Protein AF-A0A5K4ELT2-F1 (afdb_monomer_lite)

InterPro domains:
  IPR001356 Homeodomain [PF00046] (127-176)
  IPR001356 Homeodomain [PS50071] (127-178)
  IPR001356 Homeodomain [SM00389] (121-182)
  IPR001356 Homeodomain [cd00086] (127-176)
  IPR009057 Homedomain-like superfamily [SSF46689] (124-178)
  IPR017970 Homeobox, conserved site [PS00027] (153-176)
  IPR031701 Homeobox protein SIX1, N-terminal SD domain [PF16878] (5-115)

Secondary structure (DSSP, 8-state):
------HHHHHHHHHHHHHTT-HHHHHHHHHHHTT-GGGGG-HHHHHHHHHHHHHTT-HHHHHHHHHHS---HHHHHHHHHHHHHHHHHHHHHHHTSPPPHHHHHHHHHHSPPPTTT----HHHHHHHHHHHHHHHHHHHH-SS--HHHHHHHHHHHT--HHHHHHHHHHHHHHHHHHHHHHHHS--

Sequence (187 aa):
MSMDFSLNQIECICQVLYNDQEIDRLKTFLSKISTTTMYHNNEVIVKCRALVLFVNKEFTELFKILNNFPFSVYNHNEMQNLWYQAKYAQIEISRGHQLNAVAKYRVRKKFPPPKTIWDGDQVTYYFKDKSRNYLAEQFVHNSYPSIVEKKFMAKKSGLTITQVSNWFKNRRQRDKTLSNFKTRGCH

Structure (mmCIF, N/CA/C/O backbone):
data_AF-A0A5K4ELT2-F1
#
_entry.id   AF-A0A5K4ELT2-F1
#
loop_
_atom_site.group_PDB
_atom_site.id
_atom_site.type_symbol
_atom_site.label_atom_id
_atom_site.label_alt_id
_atom_site.label_comp_id
_atom_site.label_asym_id
_atom_site.label_entity_id
_atom_site.label_seq_id
_atom_site.pdbx_PDB_ins_code
_atom_site.Cartn_x
_a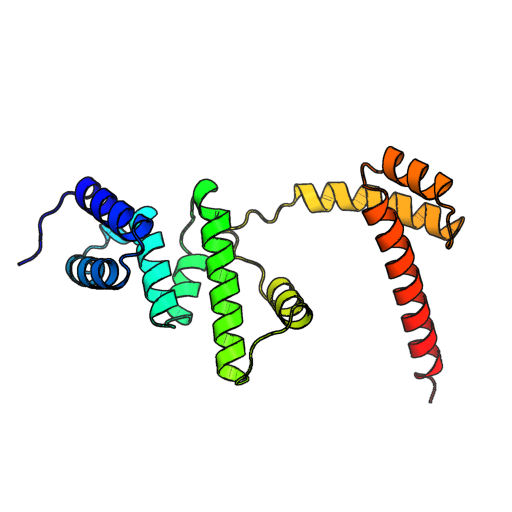tom_site.Cartn_y
_atom_site.Cartn_z
_atom_site.occupancy
_atom_site.B_iso_or_equiv
_atom_site.auth_seq_id
_atom_site.auth_comp_id
_atom_site.auth_asym_id
_atom_site.auth_atom_id
_atom_site.pdbx_PDB_model_num
ATOM 1 N N . MET A 1 1 ? -25.031 -4.864 30.350 1.00 40.00 1 MET A N 1
ATOM 2 C CA . MET A 1 1 ? -24.399 -3.788 31.137 1.00 40.00 1 MET A CA 1
ATOM 3 C C . MET A 1 1 ? -23.489 -3.028 30.183 1.00 40.00 1 MET A C 1
ATOM 5 O O . MET A 1 1 ? -22.404 -3.514 29.885 1.00 40.00 1 MET A O 1
ATOM 9 N N . SER A 1 2 ? -23.989 -1.953 29.566 1.00 53.38 2 SER A N 1
ATOM 10 C CA . SER A 1 2 ? -23.151 -1.041 28.780 1.00 53.38 2 SER A CA 1
ATOM 11 C C . SER A 1 2 ? -22.114 -0.461 29.733 1.00 53.38 2 SER A C 1
ATOM 13 O O . SER A 1 2 ? -22.469 0.014 30.807 1.00 53.38 2 SER A O 1
ATOM 15 N N . MET A 1 3 ? -20.830 -0.604 29.418 1.00 59.34 3 MET A N 1
ATOM 16 C CA . MET A 1 3 ? -19.809 0.065 30.212 1.00 59.34 3 MET A CA 1
ATOM 17 C C . MET A 1 3 ? -19.840 1.545 29.834 1.00 59.34 3 MET A C 1
ATOM 19 O O . MET A 1 3 ? -19.479 1.885 28.709 1.00 59.34 3 MET A O 1
ATOM 23 N N . ASP A 1 4 ? -20.287 2.401 30.751 1.00 68.94 4 ASP A N 1
ATOM 24 C CA . ASP A 1 4 ? -20.255 3.858 30.590 1.00 68.94 4 ASP A CA 1
ATOM 25 C C . ASP A 1 4 ? -18.820 4.364 30.796 1.00 68.94 4 ASP A C 1
ATOM 27 O O . ASP A 1 4 ? -18.485 4.999 31.794 1.00 68.94 4 ASP A O 1
ATOM 31 N N . PHE A 1 5 ? -17.928 4.028 29.865 1.00 72.25 5 PHE A N 1
ATOM 32 C CA . PHE A 1 5 ? -16.616 4.659 29.787 1.00 72.25 5 PHE A CA 1
ATOM 33 C C . PHE A 1 5 ? -16.723 5.984 29.036 1.00 72.25 5 PHE A C 1
ATOM 35 O O . PHE A 1 5 ? -17.432 6.093 28.031 1.00 72.25 5 PHE A O 1
ATOM 42 N N . SER A 1 6 ? -15.957 6.983 29.472 1.00 83.50 6 SER A N 1
ATOM 43 C CA . SER A 1 6 ? -15.769 8.193 28.673 1.00 83.50 6 SER A CA 1
ATOM 44 C C . SER A 1 6 ? -15.030 7.865 27.371 1.00 83.50 6 SER A C 1
ATOM 46 O O . SER A 1 6 ? -14.269 6.897 27.300 1.00 83.50 6 SER A O 1
ATOM 48 N N . LEU A 1 7 ? -15.212 8.687 26.332 1.00 84.19 7 LEU A N 1
ATOM 49 C CA . LEU A 1 7 ? -14.505 8.506 25.057 1.00 84.19 7 LEU A CA 1
ATOM 50 C C . LEU A 1 7 ? -12.981 8.417 25.261 1.00 84.19 7 LEU A C 1
ATOM 52 O O . LEU A 1 7 ? -12.348 7.513 24.725 1.00 84.19 7 LEU A O 1
ATOM 56 N N . ASN A 1 8 ? -12.424 9.267 26.127 1.00 86.75 8 ASN A N 1
ATOM 57 C CA . ASN A 1 8 ? -10.995 9.277 26.451 1.00 86.75 8 ASN A CA 1
ATOM 58 C C . ASN A 1 8 ? -10.530 7.970 27.120 1.00 86.75 8 ASN A C 1
ATOM 60 O O . ASN A 1 8 ? -9.432 7.489 26.848 1.00 86.75 8 ASN A O 1
ATOM 64 N N . GLN A 1 9 ? -11.352 7.376 27.994 1.00 88.69 9 GLN A N 1
ATOM 65 C CA . GLN A 1 9 ? -11.041 6.080 28.606 1.00 88.69 9 GLN A CA 1
ATOM 66 C C . GLN A 1 9 ? -11.051 4.965 27.559 1.00 88.69 9 GLN A C 1
ATOM 68 O O . GLN A 1 9 ? -10.150 4.130 27.548 1.00 88.69 9 GLN A O 1
ATOM 73 N N . ILE A 1 10 ? -12.033 4.973 26.655 1.00 88.31 10 ILE A N 1
ATOM 74 C CA . ILE A 1 10 ? -12.139 3.996 25.564 1.00 88.31 10 ILE A CA 1
ATOM 75 C C . ILE A 1 10 ? -10.943 4.103 24.619 1.00 88.31 10 ILE A C 1
ATOM 77 O O . ILE A 1 10 ? -10.362 3.076 24.274 1.00 88.31 10 ILE A O 1
ATOM 81 N N . GLU A 1 11 ? -10.563 5.318 24.220 1.00 90.00 11 GLU A N 1
ATOM 82 C CA . GLU A 1 11 ? -9.367 5.569 23.412 1.00 90.00 11 GLU A CA 1
ATOM 83 C C . GLU A 1 11 ? -8.110 5.034 24.091 1.00 90.00 11 GLU A C 1
ATOM 85 O O . GLU A 1 11 ? -7.357 4.290 23.468 1.00 90.00 11 GLU A O 1
ATOM 90 N N . CYS A 1 12 ? -7.910 5.363 25.371 1.00 92.25 12 CYS A N 1
ATOM 91 C CA . CYS A 1 12 ? -6.755 4.913 26.142 1.00 92.25 12 CYS A CA 1
ATOM 92 C C . CYS A 1 12 ? -6.691 3.380 26.211 1.00 92.25 12 CYS A C 1
ATOM 94 O O . CYS A 1 12 ? -5.662 2.792 25.884 1.00 92.25 12 CYS A O 1
ATOM 96 N N . ILE A 1 13 ? -7.808 2.717 26.537 1.00 91.69 13 ILE A N 1
ATOM 97 C CA . ILE A 1 13 ? -7.892 1.250 26.572 1.00 91.69 13 ILE A CA 1
ATOM 98 C C . ILE A 1 13 ? -7.600 0.656 25.189 1.00 91.69 13 ILE A C 1
ATOM 100 O O . ILE A 1 13 ? -6.805 -0.275 25.082 1.00 91.69 13 ILE A O 1
ATOM 104 N N . CYS A 1 14 ? -8.202 1.195 24.123 1.00 92.75 14 CYS A N 1
ATOM 105 C CA . CYS A 1 14 ? -7.951 0.735 22.756 1.00 92.75 14 CYS A CA 1
ATOM 106 C C . CYS A 1 14 ? -6.475 0.882 22.382 1.00 92.75 14 CYS A C 1
ATOM 108 O O . CYS A 1 14 ? -5.894 -0.052 21.843 1.00 92.75 14 CYS A O 1
ATOM 110 N N . GLN A 1 15 ? -5.866 2.025 22.694 1.00 92.75 15 GLN A N 1
ATOM 111 C CA . GLN A 1 15 ? -4.474 2.312 22.373 1.00 92.75 15 GLN A CA 1
ATOM 112 C C . GLN A 1 15 ? -3.508 1.384 23.120 1.00 92.75 15 GLN A C 1
ATOM 114 O O . GLN A 1 15 ? -2.556 0.903 22.511 1.00 92.75 15 GLN A O 1
ATOM 119 N N . VAL A 1 16 ? -3.765 1.100 24.401 1.00 95.19 16 VAL A N 1
ATOM 120 C CA . VAL A 1 16 ? -2.973 0.147 25.198 1.00 95.19 16 VAL A CA 1
ATOM 121 C C . VAL A 1 16 ? -3.083 -1.259 24.612 1.00 95.19 16 VAL A C 1
ATOM 123 O O . VAL A 1 16 ? -2.069 -1.840 24.242 1.00 95.19 16 VAL A O 1
ATOM 126 N N . LEU A 1 17 ? -4.305 -1.767 24.417 1.00 94.44 17 LEU A N 1
ATOM 127 C CA . LEU A 1 17 ? -4.526 -3.106 23.855 1.00 94.44 17 LEU A CA 1
ATOM 128 C C . LEU A 1 17 ? -3.931 -3.254 22.445 1.00 94.44 17 LEU A C 1
ATOM 130 O O . LEU A 1 17 ? -3.443 -4.323 22.083 1.00 94.44 17 LEU A O 1
ATOM 134 N N . TYR A 1 18 ? -3.976 -2.185 21.647 1.00 93.00 18 TYR A N 1
ATOM 135 C CA . TYR A 1 18 ? -3.369 -2.135 20.321 1.00 93.00 18 TYR A CA 1
ATOM 136 C C . TYR A 1 18 ? -1.842 -2.228 20.389 1.00 93.00 18 TYR A C 1
ATOM 138 O O . TYR A 1 18 ? -1.245 -3.029 19.672 1.00 93.00 18 TYR A O 1
ATOM 146 N N . ASN A 1 19 ? -1.214 -1.430 21.257 1.00 92.44 19 ASN A N 1
ATOM 147 C CA . ASN A 1 19 ? 0.241 -1.386 21.413 1.00 92.44 19 ASN A CA 1
ATOM 148 C C . ASN A 1 19 ? 0.800 -2.695 21.984 1.00 92.44 19 ASN A C 1
ATOM 150 O O . ASN A 1 19 ? 1.839 -3.163 21.520 1.00 92.44 19 ASN A O 1
ATOM 154 N N . ASP A 1 20 ? 0.077 -3.308 22.921 1.00 93.81 20 ASP A N 1
ATOM 155 C CA . ASP A 1 20 ? 0.442 -4.583 23.545 1.00 93.81 20 ASP A CA 1
ATOM 156 C C . ASP A 1 20 ? 0.145 -5.795 22.638 1.00 93.81 20 ASP A C 1
ATOM 158 O O . ASP A 1 20 ? 0.432 -6.934 22.999 1.00 93.81 20 ASP A O 1
ATOM 162 N N . GLN A 1 21 ? -0.412 -5.569 21.439 1.00 91.31 21 GLN A N 1
ATOM 163 C CA . GLN A 1 21 ? -0.813 -6.602 20.473 1.00 91.31 21 GLN A CA 1
ATOM 164 C C . GLN A 1 21 ? -1.834 -7.614 21.027 1.00 91.31 21 GLN A C 1
ATOM 166 O O . GLN A 1 21 ? -1.950 -8.738 20.534 1.00 91.31 21 GLN A O 1
ATOM 171 N N . GLU A 1 22 ? -2.637 -7.218 22.014 1.00 93.25 22 GLU A N 1
ATOM 172 C CA . GLU A 1 22 ? -3.658 -8.068 22.626 1.00 93.25 22 GLU A CA 1
ATOM 173 C C . GLU A 1 22 ? -4.956 -8.084 21.800 1.00 93.25 22 GLU A C 1
ATOM 175 O O . GLU A 1 22 ? -6.014 -7.596 22.215 1.00 93.25 22 GLU A O 1
ATOM 180 N N . ILE A 1 23 ? -4.892 -8.658 20.596 1.00 92.94 23 ILE A N 1
ATOM 181 C CA . ILE A 1 23 ? -5.978 -8.569 19.607 1.00 92.94 23 ILE A CA 1
ATOM 182 C C . ILE A 1 23 ? -7.283 -9.208 20.095 1.00 92.94 23 ILE A C 1
ATOM 184 O O . ILE A 1 23 ? -8.357 -8.656 19.858 1.00 92.94 23 ILE A O 1
ATOM 188 N N . ASP A 1 24 ? -7.222 -10.335 20.805 1.00 94.06 24 ASP A N 1
ATOM 189 C CA . ASP A 1 24 ? -8.423 -11.010 21.314 1.00 94.06 24 ASP A CA 1
ATOM 190 C C . ASP A 1 24 ? -9.148 -10.171 22.375 1.00 94.06 24 ASP A C 1
ATOM 192 O O . ASP A 1 24 ? -10.384 -10.063 22.376 1.00 94.06 24 ASP A O 1
ATOM 196 N N . ARG A 1 25 ? -8.379 -9.508 23.250 1.00 94.12 25 ARG A N 1
ATOM 197 C CA . ARG A 1 25 ? -8.917 -8.576 24.249 1.00 94.12 25 ARG A CA 1
ATOM 198 C C . ARG A 1 25 ? -9.474 -7.331 23.573 1.00 94.12 25 ARG A C 1
ATOM 200 O O . ARG A 1 25 ? -10.585 -6.921 23.908 1.00 94.12 25 ARG A O 1
ATOM 207 N N . LEU A 1 26 ? -8.779 -6.795 22.570 1.00 93.12 26 LEU A N 1
ATOM 208 C CA . LEU A 1 26 ? -9.255 -5.674 21.762 1.00 93.12 26 LEU A CA 1
ATOM 209 C C . LEU A 1 26 ? -10.568 -6.006 21.044 1.00 93.12 26 LEU A C 1
ATOM 211 O O . LEU A 1 26 ? -11.518 -5.233 21.115 1.00 93.12 26 LEU A O 1
ATOM 215 N N . LYS A 1 27 ? -10.666 -7.177 20.410 1.00 91.69 27 LYS A N 1
ATOM 216 C CA . LYS A 1 27 ? -11.881 -7.658 19.738 1.00 91.69 27 LYS A CA 1
ATOM 217 C C . LYS A 1 27 ? -13.053 -7.760 20.711 1.00 91.69 27 LYS A C 1
ATOM 219 O O . LYS A 1 27 ? -14.131 -7.242 20.423 1.00 91.69 27 LYS A O 1
ATOM 224 N N . THR A 1 28 ? -12.826 -8.370 21.874 1.00 91.56 28 THR A N 1
ATOM 225 C CA . THR A 1 28 ? -13.834 -8.507 22.938 1.00 91.56 28 THR A CA 1
ATOM 226 C C . THR A 1 28 ? -14.263 -7.150 23.501 1.00 91.56 28 THR A C 1
ATOM 228 O O . THR A 1 28 ? -15.427 -6.949 23.846 1.00 91.56 28 THR A O 1
ATOM 231 N N . PHE A 1 29 ? -13.334 -6.202 23.617 1.00 90.19 29 PHE A N 1
ATOM 232 C CA . PHE A 1 29 ? -13.625 -4.847 24.072 1.00 90.19 29 PHE A CA 1
ATOM 233 C C . PHE A 1 29 ? -14.445 -4.075 23.031 1.00 90.19 29 PHE A C 1
ATOM 235 O O . PHE A 1 29 ? -15.508 -3.544 23.353 1.00 90.19 29 PHE A O 1
ATOM 242 N N . LEU A 1 30 ? -14.017 -4.095 21.765 1.00 89.44 30 LEU A N 1
ATOM 243 C CA . LEU A 1 30 ? -14.712 -3.442 20.658 1.00 89.44 30 LEU A CA 1
ATOM 244 C C . LEU A 1 30 ? -16.135 -3.978 20.477 1.00 89.44 30 LEU A C 1
ATOM 246 O O . LEU A 1 30 ? -17.048 -3.182 20.269 1.00 89.44 30 LEU A O 1
ATOM 250 N N . SER A 1 31 ? -16.360 -5.290 20.619 1.00 87.56 31 SER A N 1
ATOM 251 C CA . SER A 1 31 ? -17.706 -5.870 20.513 1.00 87.56 31 SER A CA 1
ATOM 252 C C . SER A 1 31 ? -18.652 -5.388 21.616 1.00 87.56 31 SER A C 1
ATOM 254 O O . SER A 1 31 ? -19.851 -5.283 21.378 1.00 87.56 31 SER A O 1
ATOM 256 N N . LYS A 1 32 ? -18.134 -5.063 22.809 1.00 85.06 32 LYS A N 1
ATOM 257 C CA . LYS A 1 32 ? -18.931 -4.544 23.936 1.00 85.06 32 LYS A CA 1
ATOM 258 C C . LYS A 1 32 ? -19.315 -3.072 23.774 1.00 85.06 32 LYS A C 1
ATOM 260 O O . LYS A 1 32 ? -20.337 -2.669 24.318 1.00 85.06 32 LYS A O 1
ATOM 265 N N . ILE A 1 33 ? -18.527 -2.290 23.032 1.00 82.12 33 ILE A N 1
ATOM 266 C CA . ILE A 1 33 ? -18.781 -0.856 22.805 1.00 82.12 33 ILE A CA 1
ATOM 267 C C . ILE A 1 33 ? -19.407 -0.552 21.432 1.00 82.12 33 ILE A C 1
ATOM 269 O O . ILE A 1 33 ? -19.786 0.585 21.173 1.00 82.12 33 ILE A O 1
ATOM 273 N N . SER A 1 34 ? -19.493 -1.518 20.508 1.00 70.50 34 SER A N 1
ATOM 274 C CA . SER A 1 34 ? -19.764 -1.261 19.078 1.00 70.50 34 SER A CA 1
ATOM 275 C C . SER A 1 34 ? -21.127 -0.622 18.745 1.00 70.50 34 SER A C 1
ATOM 277 O O . SER A 1 34 ? -21.385 -0.345 17.576 1.00 70.50 34 SER A O 1
ATOM 279 N N . THR A 1 35 ? -22.005 -0.370 19.713 1.00 66.06 35 THR A N 1
ATOM 280 C CA . THR A 1 35 ? -23.356 0.163 19.479 1.00 66.06 35 THR A CA 1
ATOM 281 C C . THR A 1 35 ? -23.421 1.679 19.269 1.00 66.06 35 THR A C 1
ATOM 283 O O . THR A 1 35 ? -24.428 2.164 18.761 1.00 66.06 35 THR A O 1
ATOM 286 N N . THR A 1 36 ? -22.381 2.443 19.621 1.00 68.94 36 THR A N 1
ATOM 287 C CA . THR A 1 36 ? -22.454 3.918 19.611 1.00 68.94 36 THR A CA 1
ATOM 288 C C . THR A 1 36 ? -21.803 4.531 18.368 1.00 68.94 36 THR A C 1
ATOM 290 O O . THR A 1 36 ? -20.637 4.277 18.062 1.00 68.94 36 THR A O 1
ATOM 293 N N . THR A 1 37 ? -22.533 5.416 17.682 1.00 68.19 37 THR A N 1
ATOM 294 C CA . THR A 1 37 ? -22.070 6.141 16.483 1.00 68.19 37 THR A CA 1
ATOM 295 C C . THR A 1 37 ? -20.911 7.103 16.753 1.00 68.19 37 THR A C 1
ATOM 297 O O . THR A 1 37 ? -20.111 7.339 15.851 1.00 68.19 37 THR A O 1
ATOM 300 N N . MET A 1 38 ? -20.763 7.612 17.985 1.00 71.62 38 MET A N 1
ATOM 301 C CA . MET A 1 38 ? -19.653 8.502 18.369 1.00 71.62 38 MET A CA 1
ATOM 302 C C . MET A 1 38 ? -18.270 7.893 18.099 1.00 71.62 38 MET A C 1
ATOM 304 O O . MET A 1 38 ? -17.331 8.611 17.766 1.00 71.62 38 MET A O 1
ATOM 308 N N . TYR A 1 39 ? -18.141 6.567 18.170 1.00 75.06 39 TYR A N 1
ATOM 309 C CA . TYR A 1 39 ? -16.866 5.880 17.964 1.00 75.06 39 TYR A CA 1
ATOM 310 C C . TYR A 1 39 ? -16.433 5.809 16.493 1.00 75.06 39 TYR A C 1
ATOM 312 O O . TYR A 1 39 ? -15.282 5.487 16.213 1.00 75.06 39 TYR A O 1
ATOM 320 N N . HIS A 1 40 ? -17.328 6.110 15.543 1.00 78.31 40 HIS A N 1
ATOM 321 C CA . HIS A 1 40 ? -17.034 6.063 14.103 1.00 78.31 40 HIS A CA 1
ATOM 322 C C . HIS A 1 40 ? -16.144 7.206 13.626 1.00 78.31 40 HIS A C 1
ATOM 324 O O . HIS A 1 40 ? -15.491 7.071 12.597 1.00 78.31 40 HIS A O 1
ATOM 330 N N . ASN A 1 41 ? -16.094 8.300 14.385 1.00 84.75 41 ASN A N 1
ATOM 331 C CA . ASN A 1 41 ? -15.274 9.464 14.058 1.00 84.75 41 ASN A CA 1
ATOM 332 C C . ASN A 1 41 ? -13.916 9.441 14.770 1.00 84.75 41 ASN A C 1
ATOM 334 O O . ASN A 1 41 ? -13.083 10.312 14.539 1.00 84.75 41 ASN A O 1
ATOM 338 N N . ASN A 1 42 ? -13.689 8.457 15.640 1.00 90.50 42 ASN A N 1
ATOM 339 C CA . ASN A 1 42 ? -12.485 8.376 16.440 1.00 90.50 42 ASN A CA 1
ATOM 340 C C . ASN A 1 42 ? -11.392 7.568 15.738 1.00 90.50 42 ASN A C 1
ATOM 342 O O . ASN A 1 42 ? -11.538 6.362 15.546 1.00 90.50 42 ASN A O 1
ATOM 346 N N . GLU A 1 43 ? -10.274 8.207 15.405 1.00 93.44 43 GLU A N 1
ATOM 347 C CA . GLU A 1 43 ? -9.202 7.565 14.643 1.00 93.44 43 GLU A CA 1
ATOM 348 C C . GLU A 1 43 ? -8.580 6.358 15.356 1.00 93.44 43 GLU A C 1
ATOM 350 O O . GLU A 1 43 ? -8.338 5.338 14.711 1.00 93.44 43 GLU A O 1
ATOM 355 N N . VAL A 1 44 ? -8.376 6.423 16.677 1.00 93.31 44 VAL A N 1
ATOM 356 C CA . VAL A 1 44 ? -7.812 5.309 17.460 1.00 93.31 44 VAL A CA 1
ATOM 357 C C . VAL A 1 44 ? -8.746 4.104 17.407 1.00 93.31 44 VAL A C 1
ATOM 359 O O . VAL A 1 44 ? -8.314 2.989 17.102 1.00 93.31 44 VAL A O 1
ATOM 362 N N . ILE A 1 45 ? -10.043 4.317 17.642 1.00 92.44 45 ILE A N 1
ATOM 363 C CA . ILE A 1 45 ? -11.033 3.234 17.629 1.00 92.44 45 ILE A CA 1
ATOM 364 C C . ILE A 1 45 ? -11.202 2.672 16.215 1.00 92.44 45 ILE A C 1
ATOM 366 O O . ILE A 1 45 ? -11.249 1.453 16.038 1.00 92.44 45 ILE A O 1
ATOM 370 N N . VAL A 1 46 ? -11.266 3.528 15.193 1.00 94.00 46 VAL A N 1
ATOM 371 C CA . VAL A 1 46 ? -11.392 3.098 13.794 1.00 94.00 46 VAL A CA 1
ATOM 372 C C . VAL A 1 46 ? -10.152 2.325 13.343 1.00 94.00 46 VAL A C 1
ATOM 374 O O . VAL A 1 46 ? -10.293 1.285 12.697 1.00 94.00 46 VAL A O 1
ATOM 377 N N . LYS A 1 47 ? -8.952 2.749 13.750 1.00 94.94 47 LYS A N 1
ATOM 378 C CA . LYS A 1 47 ? -7.704 2.004 13.541 1.00 94.94 47 LYS A CA 1
ATOM 379 C C . LYS A 1 47 ? -7.752 0.619 14.190 1.00 94.94 47 LYS A C 1
ATOM 381 O O . LYS A 1 47 ? -7.440 -0.381 13.543 1.00 94.94 47 LYS A O 1
ATOM 386 N N . CYS A 1 48 ? -8.184 0.545 15.446 1.00 95.00 48 CYS A N 1
ATOM 387 C CA . CYS A 1 48 ? -8.338 -0.720 16.161 1.00 95.00 48 CYS A CA 1
ATOM 388 C C . CYS A 1 48 ? -9.348 -1.649 15.472 1.00 95.00 48 CYS A C 1
ATOM 390 O O . CYS A 1 48 ? -9.085 -2.839 15.294 1.00 95.00 48 CYS A O 1
ATOM 392 N N . ARG A 1 49 ? -10.482 -1.105 15.014 1.00 93.94 49 ARG A N 1
ATOM 393 C CA . ARG A 1 49 ? -11.483 -1.846 14.233 1.00 93.94 49 ARG A CA 1
ATOM 394 C C . ARG A 1 49 ? -10.911 -2.359 12.917 1.00 93.94 49 ARG A C 1
ATOM 396 O O . ARG A 1 49 ? -11.138 -3.517 12.582 1.00 93.94 49 ARG A O 1
ATOM 403 N N . ALA A 1 50 ? -10.145 -1.540 12.198 1.00 96.06 50 ALA A N 1
ATOM 404 C CA . ALA A 1 50 ? -9.478 -1.960 10.969 1.00 96.06 50 ALA A CA 1
ATOM 405 C C . ALA A 1 50 ? -8.538 -3.153 11.223 1.00 96.06 50 ALA A C 1
ATOM 407 O O . ALA A 1 50 ? -8.568 -4.132 10.476 1.00 96.06 50 ALA A O 1
ATOM 408 N N . LEU A 1 51 ? -7.763 -3.128 12.311 1.00 95.81 51 LEU A N 1
ATOM 409 C CA . LEU A 1 51 ? -6.903 -4.254 12.682 1.00 95.81 51 LEU A CA 1
ATOM 410 C C . LEU A 1 51 ? -7.707 -5.527 12.995 1.00 95.81 51 LEU A C 1
ATOM 412 O O . LEU A 1 51 ? -7.371 -6.600 12.496 1.00 95.81 51 LEU A O 1
ATOM 416 N N . VAL A 1 52 ? -8.796 -5.421 13.761 1.00 95.06 52 VAL A N 1
ATOM 417 C CA . VAL A 1 52 ? -9.654 -6.578 14.076 1.00 9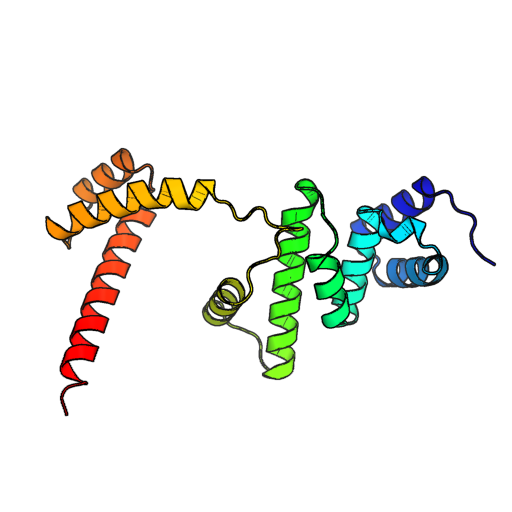5.06 52 VAL A CA 1
ATOM 418 C C . VAL A 1 52 ? -10.297 -7.169 12.817 1.00 95.06 52 VAL A C 1
ATOM 420 O O . VAL A 1 52 ? -10.281 -8.388 12.644 1.00 95.06 52 VAL A O 1
ATOM 423 N N . LEU A 1 53 ? -10.796 -6.332 11.901 1.00 96.12 53 LEU A N 1
ATOM 424 C CA . LEU A 1 53 ? -11.342 -6.786 10.616 1.00 96.12 53 LEU A CA 1
ATOM 425 C C . LEU A 1 53 ? -10.286 -7.509 9.772 1.00 96.12 53 LEU A C 1
ATOM 427 O O . LEU A 1 53 ? -10.580 -8.532 9.156 1.00 96.12 53 LEU A O 1
ATOM 431 N N . PHE A 1 54 ? -9.045 -7.016 9.764 1.00 97.06 54 PHE A N 1
ATOM 432 C CA . PHE A 1 54 ? -7.939 -7.686 9.082 1.00 97.06 54 PHE A CA 1
ATOM 433 C C . PHE A 1 54 ? -7.669 -9.082 9.656 1.00 97.06 54 PHE A C 1
ATOM 435 O O . PHE A 1 54 ? -7.582 -10.046 8.892 1.00 97.06 54 PHE A O 1
ATOM 442 N N . VAL A 1 55 ? -7.592 -9.211 10.984 1.00 95.44 55 VAL A N 1
ATOM 443 C CA . VAL A 1 55 ? -7.332 -10.493 11.662 1.00 95.44 55 VAL A CA 1
ATOM 444 C C . VAL A 1 55 ? -8.467 -11.494 11.438 1.00 95.44 55 VAL A C 1
ATOM 446 O O . VAL A 1 55 ? -8.206 -12.666 11.169 1.00 95.44 55 VAL A O 1
ATOM 449 N N . ASN A 1 56 ? -9.719 -11.033 11.430 1.00 95.06 56 ASN A N 1
ATOM 450 C CA . ASN A 1 56 ? -10.875 -11.867 11.091 1.00 95.06 56 ASN A CA 1
ATOM 451 C C . ASN A 1 56 ? -10.983 -12.195 9.587 1.00 95.06 56 ASN A C 1
ATOM 453 O O . ASN A 1 56 ? -11.890 -12.923 9.189 1.00 95.06 56 ASN A O 1
ATOM 457 N N . LYS A 1 57 ? -10.079 -11.678 8.739 1.00 96.19 57 LYS A N 1
ATOM 458 C CA . LYS A 1 57 ? -10.121 -11.791 7.268 1.00 96.19 57 LYS A CA 1
ATOM 459 C C . LYS A 1 57 ? -11.374 -11.166 6.638 1.00 96.19 57 LYS A C 1
ATOM 461 O O . LYS A 1 57 ? -11.767 -11.515 5.525 1.00 96.19 57 LYS A O 1
ATOM 466 N N . GLU A 1 58 ? -11.973 -10.187 7.309 1.00 96.38 58 GLU A N 1
ATOM 467 C CA . GLU A 1 58 ? -13.136 -9.423 6.851 1.00 96.38 58 GLU A CA 1
ATOM 468 C C . GLU A 1 58 ? -12.699 -8.278 5.921 1.00 96.38 58 GLU A C 1
ATOM 470 O O . GLU A 1 58 ? -12.871 -7.088 6.194 1.00 96.38 58 GLU A O 1
ATOM 475 N N . PHE A 1 59 ? -12.084 -8.635 4.790 1.00 97.69 59 PHE A N 1
ATOM 476 C CA . PHE A 1 59 ? -11.426 -7.662 3.914 1.00 97.69 59 PHE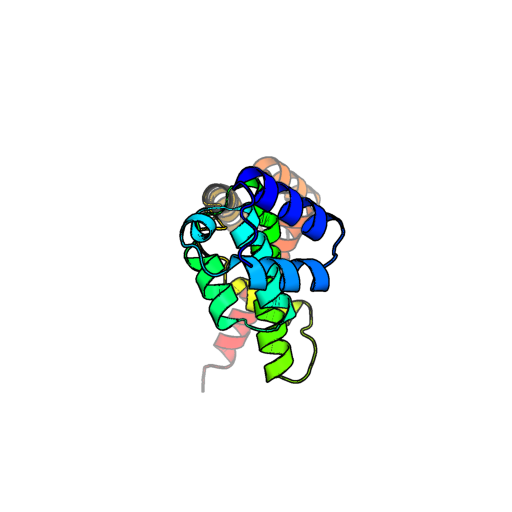 A CA 1
ATOM 477 C C . PHE A 1 59 ? -12.386 -6.635 3.298 1.00 97.69 59 PHE A C 1
ATOM 479 O O . PHE A 1 59 ? -11.981 -5.502 3.051 1.00 97.69 59 PHE A O 1
ATOM 486 N N . THR 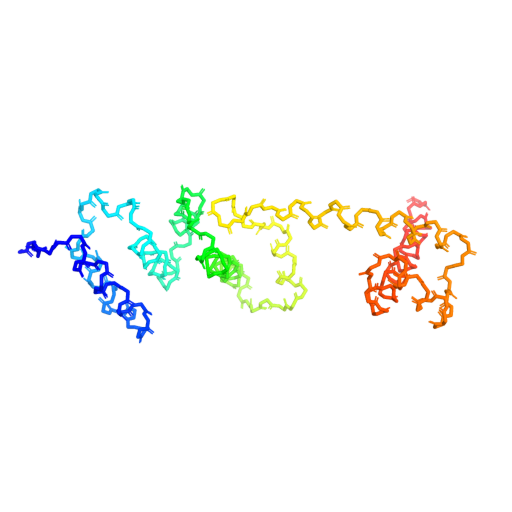A 1 60 ? -13.644 -7.006 3.046 1.00 97.12 60 THR A N 1
ATOM 487 C CA . THR A 1 60 ? -14.649 -6.105 2.458 1.00 97.12 60 THR A CA 1
ATOM 488 C C . THR A 1 60 ? -14.902 -4.892 3.351 1.00 97.12 60 THR A C 1
ATOM 490 O O . THR A 1 60 ? -14.745 -3.755 2.900 1.00 97.12 60 THR A O 1
ATOM 493 N N . GLU A 1 61 ? -15.211 -5.123 4.629 1.00 95.75 61 GLU A N 1
ATOM 494 C CA . GLU A 1 61 ? -15.445 -4.046 5.596 1.00 95.75 61 GLU A CA 1
ATOM 495 C C . GLU A 1 61 ? -14.151 -3.298 5.929 1.00 95.75 61 GLU A C 1
ATOM 497 O O . GLU A 1 61 ? -14.157 -2.071 6.029 1.00 95.75 61 GLU A O 1
ATOM 502 N N . LEU A 1 62 ? -13.010 -3.997 5.988 1.00 97.50 62 LEU A N 1
ATOM 503 C CA . LEU A 1 62 ? -11.706 -3.352 6.149 1.00 97.50 62 LEU A CA 1
ATOM 504 C C . LEU A 1 62 ? -11.442 -2.323 5.044 1.00 97.50 62 LEU A C 1
ATOM 506 O O . LEU A 1 62 ? -11.106 -1.173 5.326 1.00 97.50 62 LEU A O 1
ATOM 510 N N . PHE A 1 63 ? -11.606 -2.709 3.776 1.00 98.12 63 PHE A N 1
ATOM 511 C CA . PHE A 1 63 ? -11.397 -1.783 2.667 1.00 98.12 63 PHE A CA 1
ATOM 512 C C . PHE A 1 63 ? -12.406 -0.638 2.700 1.00 98.12 63 PHE A C 1
ATOM 514 O O . PHE A 1 63 ? -12.043 0.483 2.355 1.00 98.12 63 PHE A O 1
ATOM 521 N N . LYS A 1 64 ? -13.647 -0.871 3.132 1.00 96.44 64 LYS A N 1
ATOM 522 C CA . LYS A 1 64 ? -14.642 0.194 3.300 1.00 96.44 64 LYS A CA 1
ATOM 523 C C . LYS A 1 64 ? -14.207 1.222 4.347 1.00 96.44 64 LYS A C 1
ATOM 525 O O . LYS A 1 64 ? -14.316 2.413 4.074 1.00 96.44 64 LYS A O 1
ATOM 530 N N . ILE A 1 65 ? -13.670 0.794 5.492 1.00 95.31 65 ILE A N 1
ATOM 531 C CA . ILE A 1 65 ? -13.104 1.712 6.494 1.00 95.31 65 ILE A CA 1
ATOM 532 C C . ILE A 1 65 ? -11.939 2.498 5.894 1.00 95.31 65 ILE A C 1
ATOM 534 O O . ILE A 1 65 ? -11.952 3.728 5.915 1.00 95.31 65 ILE A O 1
ATOM 538 N N . LEU A 1 66 ? -10.966 1.799 5.304 1.00 97.12 66 LEU A N 1
ATOM 539 C CA . LEU A 1 66 ? -9.759 2.428 4.772 1.00 97.12 66 LEU A CA 1
ATOM 540 C C . LEU A 1 66 ? -10.053 3.408 3.634 1.00 97.12 66 LEU A C 1
ATOM 542 O O . LEU A 1 66 ? -9.329 4.384 3.507 1.00 97.12 66 LEU A O 1
ATOM 546 N N . ASN A 1 67 ? -11.094 3.188 2.825 1.00 95.81 67 ASN A N 1
ATOM 547 C CA . ASN A 1 67 ? -11.486 4.099 1.744 1.00 95.81 67 ASN A CA 1
ATOM 548 C C . ASN A 1 67 ? -12.247 5.346 2.218 1.00 95.81 67 ASN A C 1
ATOM 550 O O . ASN A 1 67 ? -12.255 6.336 1.492 1.00 95.81 67 ASN A O 1
ATOM 554 N N . ASN A 1 68 ? -12.903 5.297 3.382 1.00 94.50 68 ASN A N 1
ATOM 555 C CA . ASN A 1 68 ? -13.852 6.335 3.799 1.00 94.50 68 ASN A CA 1
ATOM 556 C C . ASN A 1 68 ? -13.379 7.165 5.000 1.00 94.50 68 ASN A C 1
ATOM 558 O O . ASN A 1 68 ? -13.774 8.321 5.115 1.00 94.50 68 ASN A O 1
ATOM 562 N N . PHE A 1 69 ? -12.554 6.609 5.893 1.00 94.62 69 PHE A N 1
ATOM 563 C CA . PHE A 1 69 ? -12.096 7.325 7.084 1.00 94.62 69 PHE A CA 1
ATOM 564 C C . PHE A 1 69 ? -10.814 8.128 6.798 1.00 94.62 69 PHE A C 1
ATOM 566 O O . PHE A 1 69 ? -9.817 7.521 6.410 1.00 94.62 69 PHE A O 1
ATOM 573 N N . PRO A 1 70 ? -10.795 9.462 6.983 1.00 93.44 70 PRO A N 1
ATOM 574 C CA . PRO A 1 70 ? -9.621 10.294 6.726 1.00 93.44 70 PRO A CA 1
ATOM 575 C C . PRO A 1 70 ? -8.613 10.186 7.879 1.00 93.44 70 PRO A C 1
ATOM 577 O O . PRO A 1 70 ? -8.629 10.989 8.807 1.00 93.44 70 PRO A O 1
ATOM 580 N N . PHE A 1 71 ? -7.733 9.187 7.826 1.00 94.88 71 PHE A N 1
ATOM 581 C CA . PHE A 1 71 ? -6.691 9.015 8.838 1.00 94.88 71 PHE A CA 1
ATOM 582 C C . PHE A 1 71 ? -5.701 10.185 8.820 1.00 94.88 71 PHE A C 1
ATOM 584 O O . PHE A 1 71 ? -5.382 10.743 7.765 1.00 94.88 71 PHE A O 1
ATOM 591 N N . SER A 1 72 ? -5.159 10.517 9.988 1.00 92.56 72 SER A N 1
ATOM 592 C CA . SER A 1 72 ? -4.042 11.443 10.124 1.00 92.56 72 SER A CA 1
ATOM 593 C C . SER A 1 72 ? -2.787 10.905 9.434 1.00 92.56 72 SER A C 1
ATOM 595 O O . SER A 1 72 ? -2.544 9.696 9.376 1.00 92.56 72 SER A O 1
ATOM 597 N N . VAL A 1 73 ? -1.935 11.821 8.965 1.00 90.94 73 VAL A N 1
ATOM 598 C CA . VAL A 1 73 ? -0.660 11.490 8.300 1.00 90.94 73 VAL A CA 1
ATOM 599 C C . VAL A 1 73 ? 0.226 10.593 9.174 1.00 90.94 73 VAL A C 1
ATOM 601 O O . VAL A 1 73 ? 0.936 9.733 8.657 1.00 90.94 73 VAL A O 1
ATOM 604 N N . TYR A 1 74 ? 0.130 10.728 10.501 1.00 91.62 74 TYR A N 1
ATOM 605 C CA . TYR A 1 74 ? 0.836 9.879 11.459 1.00 91.62 74 TYR A CA 1
ATOM 606 C C . TYR A 1 74 ? 0.494 8.387 11.293 1.00 91.62 74 TYR A C 1
ATOM 608 O O . TYR A 1 74 ? 1.390 7.544 11.306 1.00 91.62 74 TYR A O 1
ATOM 616 N N . ASN A 1 75 ? -0.780 8.055 11.056 1.00 93.69 75 ASN A N 1
ATOM 617 C CA . ASN A 1 75 ? -1.235 6.674 10.875 1.00 93.69 75 ASN A CA 1
ATOM 618 C C . ASN A 1 75 ? -1.220 6.209 9.404 1.00 93.69 75 ASN A C 1
ATOM 620 O O . ASN A 1 75 ? -1.486 5.035 9.137 1.00 93.69 75 ASN A O 1
ATOM 624 N N . HIS A 1 76 ? -0.884 7.069 8.430 1.00 94.44 76 HIS A N 1
ATOM 625 C CA . HIS A 1 76 ? -0.903 6.709 7.001 1.00 94.44 76 HIS A CA 1
ATOM 626 C C . HIS A 1 76 ? -0.024 5.504 6.685 1.00 94.44 76 HIS A C 1
ATOM 628 O O . HIS A 1 76 ? -0.495 4.569 6.047 1.00 94.44 76 HIS A O 1
ATOM 634 N N . ASN A 1 77 ? 1.230 5.484 7.146 1.00 93.25 77 ASN A N 1
ATOM 635 C CA . ASN A 1 77 ? 2.145 4.372 6.863 1.00 93.25 77 ASN A CA 1
ATOM 636 C C . ASN A 1 77 ? 1.593 3.036 7.395 1.00 93.25 77 ASN A C 1
ATOM 638 O O . ASN A 1 77 ? 1.588 2.025 6.694 1.00 93.25 77 ASN A O 1
ATOM 642 N N . GLU A 1 78 ? 1.066 3.043 8.618 1.00 95.31 78 GLU A N 1
ATOM 643 C CA . GLU A 1 78 ? 0.464 1.868 9.247 1.00 95.31 78 GLU A CA 1
ATOM 644 C C . GLU A 1 78 ? -0.766 1.377 8.468 1.00 95.31 78 GLU A C 1
ATOM 646 O O . GLU A 1 78 ? -0.855 0.200 8.112 1.00 95.31 78 GLU A O 1
ATOM 651 N N . MET A 1 79 ? -1.675 2.284 8.102 1.00 96.94 79 MET A N 1
ATOM 652 C CA . MET A 1 79 ? -2.880 1.936 7.346 1.00 96.94 79 MET A CA 1
ATOM 653 C C . MET A 1 79 ? -2.576 1.514 5.902 1.00 96.94 79 MET A C 1
ATOM 655 O O . MET A 1 79 ? -3.243 0.628 5.365 1.00 96.94 79 MET A O 1
ATOM 659 N N . GLN A 1 80 ? -1.546 2.081 5.268 1.00 96.38 80 GLN A N 1
ATOM 660 C CA . GLN A 1 80 ? -1.060 1.639 3.957 1.00 96.38 80 GLN A CA 1
ATOM 661 C C . GLN A 1 80 ? -0.485 0.220 4.027 1.00 96.38 80 GLN A C 1
ATOM 663 O O . GLN A 1 80 ? -0.733 -0.596 3.133 1.00 96.38 80 GLN A O 1
ATOM 668 N N . ASN A 1 81 ? 0.257 -0.102 5.089 1.00 96.69 81 ASN A N 1
ATOM 669 C CA . ASN A 1 81 ? 0.754 -1.456 5.313 1.00 96.69 81 ASN A CA 1
ATOM 670 C C . ASN A 1 81 ? -0.409 -2.436 5.489 1.00 96.69 81 ASN A C 1
ATOM 672 O O . ASN A 1 81 ? -0.427 -3.468 4.814 1.00 96.69 81 ASN A O 1
ATOM 676 N N . LEU A 1 82 ? -1.416 -2.075 6.290 1.00 97.44 82 LEU A N 1
ATOM 677 C CA . LEU A 1 82 ? -2.627 -2.873 6.481 1.00 97.44 82 LEU A CA 1
ATOM 678 C C . LEU A 1 82 ? -3.391 -3.087 5.163 1.00 97.44 82 LEU A C 1
ATOM 680 O O . LEU A 1 82 ? -3.763 -4.215 4.839 1.00 97.44 82 LEU A O 1
ATOM 684 N N . TRP A 1 83 ? -3.555 -2.036 4.351 1.00 98.06 83 TRP A N 1
ATOM 685 C CA . TRP A 1 83 ? -4.168 -2.109 3.020 1.00 98.06 83 TRP A CA 1
ATOM 686 C C . TRP A 1 83 ? -3.480 -3.150 2.134 1.00 98.06 83 TRP A C 1
ATOM 688 O O . TRP A 1 83 ? -4.134 -4.018 1.547 1.00 98.06 83 TRP A O 1
ATOM 698 N N . TYR A 1 84 ? -2.150 -3.096 2.039 1.00 98.00 84 TYR A N 1
ATOM 699 C CA . TYR A 1 84 ? -1.410 -4.024 1.193 1.00 98.00 84 TYR A CA 1
ATOM 700 C C . TYR A 1 84 ? -1.374 -5.438 1.758 1.00 98.00 84 TYR A C 1
ATOM 702 O O . TYR A 1 84 ? -1.534 -6.379 0.984 1.00 98.00 84 TYR A O 1
ATOM 710 N N . GLN A 1 85 ? -1.214 -5.605 3.071 1.00 97.81 85 GLN A N 1
ATOM 711 C CA . GLN A 1 85 ? -1.296 -6.914 3.719 1.00 97.81 85 GLN A CA 1
ATOM 712 C C . GLN A 1 85 ? -2.653 -7.572 3.457 1.00 97.81 85 GLN A C 1
ATOM 714 O O . GLN A 1 85 ? -2.695 -8.728 3.042 1.00 97.81 85 GLN A O 1
ATOM 719 N N . ALA A 1 86 ? -3.750 -6.822 3.581 1.00 98.00 86 ALA A N 1
ATOM 720 C CA . ALA A 1 86 ? -5.092 -7.294 3.258 1.00 98.00 86 ALA A CA 1
ATOM 721 C C . ALA A 1 86 ? -5.238 -7.680 1.779 1.00 98.00 86 ALA A C 1
ATOM 723 O O . ALA A 1 86 ? -5.774 -8.743 1.463 1.00 98.00 86 ALA A O 1
ATOM 724 N N . LYS A 1 87 ? -4.721 -6.863 0.849 1.00 97.75 87 LYS A N 1
ATOM 725 C CA . LYS A 1 87 ? -4.733 -7.195 -0.588 1.00 97.75 87 LYS A CA 1
ATOM 726 C C . LYS A 1 87 ? -3.899 -8.432 -0.908 1.00 97.75 87 LYS A C 1
ATOM 728 O O . LYS A 1 87 ? -4.310 -9.225 -1.752 1.00 97.75 87 LYS A O 1
ATOM 733 N N . TYR A 1 88 ? -2.747 -8.608 -0.264 1.00 97.94 88 TYR A N 1
ATOM 734 C CA . TYR A 1 88 ? -1.945 -9.818 -0.423 1.00 97.94 88 TYR A CA 1
ATOM 735 C C . TYR A 1 88 ? -2.703 -11.028 0.103 1.00 97.94 88 TYR A C 1
ATOM 737 O O . TYR A 1 88 ? -2.899 -11.963 -0.664 1.00 97.94 88 TYR A O 1
ATOM 745 N N . ALA A 1 89 ? -3.217 -10.969 1.332 1.00 97.25 89 ALA A N 1
ATOM 746 C CA . ALA A 1 89 ? -3.957 -12.062 1.948 1.00 97.25 89 ALA A CA 1
ATOM 747 C C . ALA A 1 89 ? -5.175 -12.485 1.109 1.00 97.25 89 ALA A C 1
ATOM 749 O O . ALA A 1 89 ? -5.349 -13.671 0.842 1.00 97.25 89 ALA A O 1
ATOM 750 N N . GLN A 1 90 ? -5.969 -11.535 0.599 1.00 96.31 90 GLN A N 1
ATOM 751 C CA . GLN A 1 90 ? -7.113 -11.826 -0.277 1.00 96.31 90 GLN A CA 1
ATOM 752 C C . GLN A 1 90 ? -6.695 -12.593 -1.550 1.00 96.31 90 GLN A C 1
ATOM 754 O O . GLN A 1 90 ? -7.383 -13.511 -2.004 1.00 96.31 90 GLN A O 1
ATOM 759 N N . ILE A 1 91 ? -5.545 -12.246 -2.132 1.00 96.06 91 ILE A N 1
ATOM 760 C CA . ILE A 1 91 ? -5.030 -12.894 -3.345 1.00 96.06 91 ILE A CA 1
ATOM 761 C C . ILE A 1 91 ? -4.371 -14.241 -3.020 1.00 96.06 91 ILE A C 1
ATOM 763 O O . ILE A 1 91 ? -4.524 -15.190 -3.780 1.00 96.06 91 ILE A O 1
ATOM 767 N N . GLU A 1 92 ? -3.649 -14.342 -1.910 1.00 96.94 92 GLU A N 1
ATOM 768 C CA . GLU A 1 92 ? -3.010 -15.581 -1.457 1.00 96.94 92 GLU A CA 1
ATOM 769 C C . GLU A 1 92 ? -4.060 -16.643 -1.114 1.00 96.94 92 GLU A C 1
ATOM 771 O O . GLU A 1 92 ? -3.915 -17.788 -1.532 1.00 96.94 92 GLU A O 1
ATOM 776 N N . ILE A 1 93 ? -5.166 -16.250 -0.469 1.00 95.50 93 ILE A N 1
ATOM 777 C CA . ILE A 1 93 ? -6.312 -17.131 -0.194 1.00 95.50 93 ILE A CA 1
ATOM 778 C C . ILE A 1 93 ? -6.950 -17.625 -1.497 1.00 95.50 93 ILE A C 1
ATOM 780 O O . ILE A 1 93 ? -7.204 -18.815 -1.635 1.00 95.50 93 ILE A O 1
ATOM 784 N N . SER A 1 94 ? -7.175 -16.739 -2.473 1.00 94.00 94 SER A N 1
ATOM 785 C CA . SER A 1 94 ? -7.806 -17.133 -3.745 1.00 94.00 94 SER A CA 1
ATOM 786 C C . SER A 1 94 ? -6.901 -17.960 -4.665 1.00 94.00 94 SER A C 1
ATOM 788 O O . SER A 1 94 ? -7.407 -18.708 -5.496 1.00 94.00 94 SER A O 1
ATOM 790 N N . ARG A 1 95 ? -5.573 -17.840 -4.542 1.00 93.44 95 ARG A N 1
ATOM 791 C CA . ARG A 1 95 ? -4.603 -18.610 -5.341 1.00 93.44 95 ARG A CA 1
ATOM 792 C C . ARG A 1 95 ? -4.090 -19.873 -4.657 1.00 93.44 95 ARG A C 1
ATOM 794 O O . ARG A 1 95 ? -3.507 -20.712 -5.334 1.00 93.44 95 ARG A O 1
ATOM 801 N N . GLY A 1 96 ? -4.234 -19.978 -3.339 1.00 93.69 96 GLY A N 1
ATOM 802 C CA . GLY A 1 96 ? -3.721 -21.096 -2.545 1.00 93.69 96 GLY A CA 1
ATOM 803 C C . GLY A 1 96 ? -2.200 -21.103 -2.355 1.00 93.69 96 GLY A C 1
ATOM 804 O O . GLY A 1 96 ? -1.649 -22.112 -1.929 1.00 93.69 96 GLY A O 1
ATOM 805 N N . HIS A 1 97 ? -1.497 -20.010 -2.666 1.00 94.56 97 HIS A N 1
ATOM 806 C CA . HIS A 1 97 ? -0.049 -19.917 -2.469 1.00 94.56 97 HIS A CA 1
ATOM 807 C C . HIS A 1 97 ? 0.392 -18.492 -2.124 1.00 94.56 97 HIS A C 1
ATOM 809 O O . HIS A 1 97 ? -0.250 -17.510 -2.503 1.00 94.56 97 HIS A O 1
ATOM 815 N N . GLN A 1 98 ? 1.537 -18.375 -1.449 1.00 95.31 98 GLN A N 1
ATOM 816 C CA . GLN A 1 98 ? 2.122 -17.084 -1.085 1.00 95.31 98 GLN A CA 1
ATOM 817 C C . GLN A 1 98 ? 2.610 -16.310 -2.317 1.00 95.31 98 GLN A C 1
ATOM 819 O O . GLN A 1 98 ? 3.104 -16.880 -3.299 1.00 95.31 98 GLN A O 1
ATOM 824 N N . LEU A 1 99 ? 2.493 -14.983 -2.275 1.00 95.69 99 LEU A N 1
ATOM 825 C CA . LEU A 1 99 ? 2.937 -14.110 -3.355 1.00 95.69 99 LEU A CA 1
ATOM 826 C C . LEU A 1 99 ? 4.439 -13.837 -3.255 1.00 95.69 99 LEU A C 1
ATOM 828 O O . LEU A 1 99 ? 4.936 -13.310 -2.259 1.00 95.69 99 LEU A O 1
ATOM 832 N N . ASN A 1 100 ? 5.151 -14.084 -4.353 1.00 96.06 100 ASN A N 1
ATOM 833 C CA . ASN A 1 100 ? 6.535 -13.641 -4.495 1.00 96.06 100 ASN A CA 1
ATOM 834 C C . ASN A 1 100 ? 6.642 -12.104 -4.622 1.00 96.06 100 ASN A C 1
ATOM 836 O O . ASN A 1 100 ? 5.652 -11.392 -4.820 1.00 96.06 100 ASN A O 1
ATOM 840 N N . ALA A 1 101 ? 7.870 -11.581 -4.558 1.00 96.44 101 ALA A N 1
ATOM 841 C CA . ALA A 1 101 ? 8.139 -10.141 -4.588 1.00 96.44 101 ALA A CA 1
ATOM 842 C C . ALA A 1 101 ? 7.575 -9.428 -5.834 1.00 96.44 101 ALA A C 1
ATOM 844 O O . ALA A 1 101 ? 7.033 -8.324 -5.732 1.00 96.44 101 ALA A O 1
ATOM 845 N N . VAL A 1 102 ? 7.653 -10.063 -7.010 1.00 95.94 102 VAL A N 1
ATOM 846 C CA . VAL A 1 102 ? 7.138 -9.499 -8.270 1.00 95.94 102 VAL A CA 1
ATOM 847 C C . VAL A 1 102 ? 5.612 -9.454 -8.255 1.00 95.94 102 VAL A C 1
ATOM 849 O O . VAL A 1 102 ? 5.013 -8.461 -8.672 1.00 95.94 102 VAL A O 1
ATOM 852 N N . ALA A 1 103 ? 4.967 -10.501 -7.747 1.00 96.19 103 ALA A N 1
ATOM 853 C CA . ALA A 1 103 ? 3.522 -10.548 -7.611 1.00 96.19 103 ALA A CA 1
ATOM 854 C C . ALA A 1 103 ? 3.028 -9.486 -6.613 1.00 96.19 103 ALA A C 1
ATOM 856 O O . ALA A 1 103 ? 2.129 -8.720 -6.956 1.00 96.19 103 ALA A O 1
ATOM 857 N N . LYS A 1 104 ? 3.682 -9.332 -5.454 1.00 97.69 104 LYS A N 1
ATOM 858 C CA . LYS A 1 104 ? 3.391 -8.248 -4.495 1.00 97.69 104 LYS A CA 1
ATOM 859 C C . LYS A 1 104 ? 3.580 -6.861 -5.116 1.00 97.69 104 LYS A C 1
ATOM 861 O O . LYS A 1 104 ? 2.740 -5.983 -4.935 1.00 97.69 104 LYS A O 1
ATOM 866 N N . TYR A 1 105 ? 4.626 -6.651 -5.921 1.00 95.62 105 TYR A N 1
ATOM 867 C CA . TYR A 1 105 ? 4.799 -5.407 -6.683 1.00 95.62 105 TYR A CA 1
ATOM 868 C C . TYR A 1 105 ? 3.626 -5.134 -7.640 1.00 95.62 105 TYR A C 1
ATOM 870 O O . TYR A 1 105 ? 3.105 -4.018 -7.670 1.00 95.62 105 TYR A O 1
ATOM 878 N N . ARG A 1 106 ? 3.170 -6.149 -8.387 1.00 96.25 106 ARG A N 1
ATOM 879 C CA . ARG A 1 106 ? 2.010 -6.022 -9.287 1.00 96.25 106 ARG A CA 1
ATOM 880 C C . ARG A 1 106 ? 0.738 -5.657 -8.525 1.00 96.25 106 ARG A C 1
ATOM 882 O O . ARG A 1 106 ? -0.016 -4.816 -9.002 1.00 96.25 106 ARG A O 1
ATOM 889 N N . VAL A 1 107 ? 0.524 -6.242 -7.348 1.00 96.12 107 VAL A N 1
ATOM 890 C CA . VAL A 1 107 ? -0.617 -5.923 -6.477 1.00 96.12 107 VAL A CA 1
ATOM 891 C C . VAL A 1 107 ? -0.566 -4.469 -6.022 1.00 96.12 107 VAL A C 1
ATOM 893 O O . VAL A 1 107 ? -1.546 -3.762 -6.229 1.00 96.12 107 VAL A O 1
ATOM 896 N N . ARG A 1 108 ? 0.576 -3.985 -5.509 1.00 95.12 108 ARG A N 1
ATOM 897 C CA . ARG A 1 108 ? 0.720 -2.574 -5.100 1.00 95.12 108 ARG A CA 1
ATOM 898 C C . ARG A 1 108 ? 0.433 -1.601 -6.234 1.00 95.12 108 ARG A C 1
ATOM 900 O O . ARG A 1 108 ? -0.211 -0.582 -6.036 1.00 95.12 108 ARG A O 1
ATOM 907 N N . LYS A 1 109 ? 0.888 -1.943 -7.442 1.00 92.62 109 LYS A N 1
ATOM 908 C CA . LYS A 1 109 ? 0.644 -1.134 -8.637 1.00 92.62 109 LYS A CA 1
ATOM 909 C C . LYS A 1 109 ? -0.826 -1.147 -9.067 1.00 92.62 109 LYS A C 1
ATOM 911 O O . LYS A 1 109 ? -1.323 -0.125 -9.520 1.00 92.62 109 LYS A O 1
ATOM 916 N N . LYS A 1 110 ? -1.496 -2.299 -8.977 1.00 95.50 110 LYS A N 1
ATOM 917 C CA . LYS A 1 110 ? -2.904 -2.455 -9.375 1.00 95.50 110 LYS A CA 1
ATOM 918 C C . LYS A 1 110 ? -3.866 -1.835 -8.358 1.00 95.50 110 LYS A C 1
ATOM 920 O O . LYS A 1 110 ? -4.920 -1.352 -8.749 1.00 95.50 110 LYS A O 1
ATOM 925 N N . PHE A 1 111 ? -3.508 -1.863 -7.079 1.00 95.12 111 PHE A N 1
ATOM 926 C CA . PHE A 1 111 ? -4.351 -1.423 -5.972 1.00 95.12 111 PHE A CA 1
ATOM 927 C C . PHE A 1 111 ? -3.596 -0.418 -5.094 1.00 95.12 111 PHE A C 1
ATOM 929 O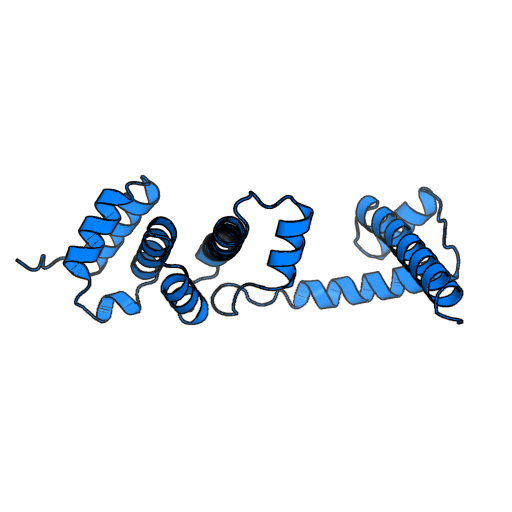 O . PHE A 1 111 ? -3.196 -0.778 -3.983 1.00 95.12 111 PHE A O 1
ATOM 936 N N . PRO A 1 112 ? -3.370 0.818 -5.579 1.00 93.69 112 PRO A N 1
ATOM 937 C CA . PRO A 1 112 ? -2.794 1.863 -4.743 1.00 93.69 112 PRO A CA 1
ATOM 938 C C . PRO A 1 112 ? -3.699 2.135 -3.528 1.00 93.69 112 PRO A C 1
ATOM 940 O O . PRO A 1 112 ? -4.897 1.834 -3.585 1.00 93.69 112 PRO A O 1
ATOM 943 N N . PRO A 1 113 ? -3.157 2.682 -2.430 1.00 94.44 113 PRO A N 1
ATOM 944 C CA . PRO A 1 113 ? -3.950 3.010 -1.259 1.00 94.44 113 PRO A CA 1
ATOM 945 C C . PRO A 1 113 ? -4.909 4.171 -1.583 1.00 94.44 113 PRO A C 1
ATOM 947 O O . PRO A 1 113 ? -4.609 4.989 -2.461 1.00 94.44 113 PRO A O 1
ATOM 950 N N . PRO A 1 114 ? -6.062 4.260 -0.906 1.00 94.19 114 PRO A N 1
ATOM 951 C CA . PRO A 1 114 ? -6.999 5.359 -1.099 1.00 94.19 114 PRO A CA 1
ATOM 952 C C . PRO A 1 114 ? -6.477 6.694 -0.562 1.00 94.19 114 PRO A C 1
ATOM 954 O O . PRO A 1 114 ? -5.589 6.737 0.288 1.00 94.19 114 PRO A O 1
ATOM 957 N N . LYS A 1 115 ? -7.083 7.794 -1.035 1.00 91.38 115 LYS A N 1
ATOM 958 C CA . LYS A 1 115 ? -6.689 9.174 -0.684 1.00 91.38 115 LYS A CA 1
ATOM 959 C C . LYS A 1 115 ? -6.737 9.475 0.817 1.00 91.38 115 LYS A C 1
ATOM 961 O O . LYS A 1 115 ? -6.003 10.317 1.311 1.00 91.38 115 LYS A O 1
ATOM 966 N N . THR A 1 116 ? -7.597 8.762 1.527 1.00 93.25 116 THR A N 1
ATOM 967 C CA . THR A 1 116 ? -7.779 8.783 2.983 1.00 93.25 116 THR A CA 1
ATOM 968 C C . THR A 1 116 ? -6.557 8.339 3.781 1.00 93.25 116 THR A C 1
ATOM 970 O O . THR A 1 116 ? -6.446 8.689 4.951 1.00 93.25 116 THR A O 1
ATOM 973 N N . ILE A 1 117 ? -5.653 7.568 3.170 1.00 93.25 117 ILE A N 1
ATOM 974 C CA . ILE A 1 117 ? -4.416 7.086 3.802 1.00 93.25 117 ILE A CA 1
ATOM 975 C C . ILE A 1 117 ? -3.181 7.352 2.938 1.00 93.25 117 ILE A C 1
ATOM 977 O O . ILE A 1 117 ? -2.109 6.833 3.235 1.00 93.25 117 ILE A O 1
ATOM 981 N N . TRP A 1 118 ? -3.329 8.082 1.829 1.00 88.88 118 TRP A N 1
ATOM 982 C CA . TRP A 1 118 ? -2.254 8.355 0.881 1.00 88.88 118 TRP A CA 1
ATOM 983 C C . TRP A 1 118 ? -2.549 9.609 0.052 1.00 88.88 118 TRP A C 1
ATOM 985 O O . TRP A 1 118 ? -3.474 9.640 -0.751 1.00 88.88 118 TRP A O 1
ATOM 995 N N . ASP A 1 119 ? -1.722 10.638 0.186 1.00 77.38 119 ASP A N 1
ATOM 996 C CA . ASP A 1 119 ? -1.868 11.937 -0.489 1.00 77.38 119 ASP A CA 1
ATOM 997 C C . ASP A 1 119 ? -1.428 11.940 -1.969 1.00 77.38 119 ASP A C 1
ATOM 999 O O . ASP A 1 119 ? -1.463 12.966 -2.654 1.00 77.38 119 ASP A O 1
ATOM 1003 N N . GLY A 1 120 ? -1.049 10.779 -2.504 1.00 67.75 120 GLY A N 1
ATOM 1004 C CA . GLY A 1 120 ? -0.659 10.632 -3.900 1.00 67.75 120 GLY A CA 1
ATOM 1005 C C . GLY A 1 120 ? 0.757 11.106 -4.210 1.00 67.75 120 GLY A C 1
ATOM 1006 O O . GLY A 1 120 ? 1.142 11.035 -5.378 1.00 67.75 120 GLY A O 1
ATOM 1007 N N . ASP A 1 121 ? 1.518 11.566 -3.207 1.00 63.03 121 ASP A N 1
ATOM 1008 C CA . ASP A 1 121 ? 2.937 11.920 -3.300 1.00 63.03 121 ASP A CA 1
ATOM 1009 C C . ASP A 1 121 ? 3.260 12.686 -4.608 1.00 63.03 121 ASP A C 1
ATOM 1011 O O . ASP A 1 121 ? 4.188 12.369 -5.362 1.00 63.03 121 ASP A O 1
ATOM 1015 N N . GLN A 1 122 ? 2.407 13.667 -4.947 1.00 51.28 122 GLN A N 1
ATOM 1016 C CA . GLN A 1 122 ? 2.427 14.383 -6.235 1.00 51.28 122 GLN A CA 1
ATOM 1017 C C . GLN A 1 122 ? 3.783 15.058 -6.489 1.00 51.28 122 GLN A C 1
ATOM 1019 O O . GLN A 1 122 ? 4.276 15.099 -7.622 1.00 51.28 122 GLN A O 1
ATOM 1024 N N . VAL A 1 123 ? 4.428 15.510 -5.411 1.00 53.62 123 VAL A N 1
ATOM 1025 C CA . VAL A 1 123 ? 5.761 16.124 -5.413 1.00 53.62 123 VAL A CA 1
ATOM 1026 C C . VAL A 1 123 ? 6.809 15.159 -5.975 1.00 53.62 123 VAL A C 1
ATOM 1028 O O . VAL A 1 123 ? 7.666 15.543 -6.777 1.00 53.62 123 VAL A O 1
ATOM 1031 N N . THR A 1 124 ? 6.684 13.873 -5.649 1.00 60.81 124 THR A N 1
ATOM 1032 C CA . THR A 1 124 ? 7.569 12.820 -6.135 1.00 60.81 124 THR A CA 1
ATOM 1033 C C . THR A 1 124 ? 7.432 12.602 -7.648 1.00 60.81 124 THR A C 1
ATOM 1035 O O . THR A 1 124 ? 8.432 12.294 -8.302 1.00 60.81 124 THR A O 1
ATOM 1038 N N . TYR A 1 125 ? 6.244 12.771 -8.245 1.00 58.09 125 TYR A N 1
ATOM 1039 C CA . TYR A 1 125 ? 6.071 12.641 -9.700 1.00 58.09 125 TYR A CA 1
ATOM 1040 C C . TYR A 1 125 ? 6.692 13.821 -10.456 1.00 58.09 125 TYR A C 1
ATOM 1042 O O . TYR A 1 125 ? 7.445 13.589 -11.401 1.00 58.09 125 TYR A O 1
ATOM 1050 N N . TYR A 1 126 ? 6.461 15.059 -10.001 1.00 63.66 126 TYR A N 1
ATOM 1051 C CA . TYR A 1 126 ? 7.028 16.258 -10.632 1.00 63.66 126 TYR A CA 1
ATOM 1052 C C . TYR A 1 126 ? 8.563 16.261 -10.601 1.00 63.66 126 TYR A C 1
ATOM 1054 O O . TYR A 1 126 ? 9.208 16.467 -11.631 1.00 63.66 126 TYR A O 1
ATOM 1062 N N . PHE A 1 127 ? 9.168 15.952 -9.447 1.00 57.19 127 PHE A N 1
ATOM 1063 C CA . PHE A 1 127 ? 10.626 15.840 -9.335 1.00 57.19 127 PHE A CA 1
ATOM 1064 C C . PHE A 1 127 ? 11.181 14.740 -10.252 1.00 57.19 127 PHE A C 1
ATOM 1066 O O . PHE A 1 127 ? 12.161 14.947 -10.969 1.00 57.19 127 PHE A O 1
ATOM 1073 N N . LYS A 1 128 ? 10.515 13.577 -10.295 1.00 72.38 128 LYS A N 1
ATOM 1074 C CA . LYS A 1 128 ? 10.918 12.466 -11.167 1.00 72.38 128 LYS A CA 1
ATOM 1075 C C . LYS A 1 128 ? 10.797 12.810 -12.650 1.00 72.38 128 LYS A C 1
ATOM 1077 O O . LYS A 1 128 ? 11.548 12.227 -13.427 1.00 72.38 128 LYS A O 1
ATOM 1082 N N . ASP A 1 129 ? 9.897 13.701 -13.052 1.00 80.69 129 ASP A N 1
ATOM 1083 C CA . ASP A 1 129 ? 9.689 14.030 -14.463 1.00 80.69 129 ASP A CA 1
ATOM 1084 C C . ASP A 1 129 ? 10.862 14.824 -15.057 1.00 80.69 129 ASP A C 1
ATOM 1086 O O . ASP A 1 129 ? 11.423 14.423 -16.077 1.00 80.69 129 ASP A O 1
ATOM 1090 N N . LYS A 1 130 ? 11.358 15.851 -14.348 1.00 84.81 130 LYS A N 1
ATOM 1091 C CA . LYS A 1 130 ? 12.560 16.602 -14.766 1.00 84.81 130 LYS A CA 1
ATOM 1092 C C . LYS A 1 130 ? 13.783 15.697 -14.911 1.00 84.81 130 LYS A C 1
ATOM 1094 O O . LYS A 1 130 ? 14.460 15.723 -15.939 1.00 84.81 130 LYS A O 1
ATOM 1099 N N . SER A 1 131 ? 14.043 14.849 -13.913 1.00 88.19 131 SER A N 1
ATOM 1100 C CA . SER A 1 131 ? 15.165 13.906 -13.966 1.00 88.19 131 SER A CA 1
ATOM 1101 C C . SER A 1 131 ? 14.988 12.867 -15.082 1.00 88.19 131 SER A C 1
ATOM 1103 O O . SER A 1 131 ? 15.971 12.465 -15.700 1.00 88.19 131 SER A O 1
ATOM 1105 N N . ARG A 1 132 ? 13.753 12.433 -15.385 1.00 88.75 132 ARG A N 1
ATOM 1106 C CA . ARG A 1 132 ? 13.465 11.503 -16.494 1.00 88.75 132 ARG A CA 1
ATOM 1107 C C . ARG A 1 132 ? 13.725 12.127 -17.858 1.00 88.75 132 ARG A C 1
ATOM 1109 O O . ARG A 1 132 ? 14.314 11.439 -18.688 1.00 88.75 132 ARG A O 1
ATOM 1116 N N . ASN A 1 133 ? 13.306 13.372 -18.074 1.00 91.94 133 ASN A N 1
ATOM 1117 C CA . ASN A 1 133 ? 13.514 14.077 -19.341 1.00 91.94 133 ASN A CA 1
ATOM 1118 C C . ASN A 1 133 ? 15.009 14.268 -19.601 1.00 91.94 133 ASN A C 1
ATOM 1120 O O . ASN A 1 133 ? 15.505 13.842 -20.640 1.00 91.94 133 ASN A O 1
ATOM 1124 N N . TYR A 1 134 ? 15.754 14.725 -18.590 1.00 94.44 134 TYR A N 1
ATOM 1125 C CA . TYR A 1 134 ? 17.209 14.830 -18.679 1.00 94.44 134 TYR A CA 1
ATOM 1126 C C . TYR A 1 134 ? 17.883 13.484 -19.007 1.00 94.44 134 TYR A C 1
ATOM 1128 O O . TYR A 1 134 ? 18.713 13.406 -19.908 1.00 94.44 134 TYR A O 1
ATOM 1136 N N . LEU A 1 135 ? 17.520 12.389 -18.326 1.00 94.69 135 LEU A N 1
ATOM 1137 C CA . LEU A 1 135 ? 18.090 11.069 -18.635 1.00 94.69 135 LEU A CA 1
ATOM 1138 C C . LEU A 1 135 ? 17.693 10.559 -20.028 1.00 94.69 135 LEU A C 1
ATOM 1140 O O . LEU A 1 135 ? 18.481 9.861 -20.662 1.00 94.69 135 LEU A O 1
ATOM 1144 N N . ALA A 1 136 ? 16.494 10.894 -20.512 1.00 94.06 136 ALA A N 1
ATOM 1145 C CA . ALA A 1 136 ? 16.053 10.557 -21.861 1.00 94.06 136 ALA A CA 1
ATOM 1146 C C . ALA A 1 136 ? 16.889 11.272 -22.928 1.00 94.06 136 ALA A C 1
ATOM 1148 O O . ALA A 1 136 ? 17.337 10.609 -23.860 1.00 94.06 136 ALA A O 1
ATOM 1149 N N . GLU A 1 137 ? 17.170 12.563 -22.754 1.00 95.19 137 GLU A N 1
ATOM 1150 C CA . GLU A 1 137 ? 18.084 13.322 -23.620 1.00 95.19 137 GLU A CA 1
ATOM 1151 C C . GLU A 1 137 ? 19.484 12.697 -23.616 1.00 95.19 137 GLU A C 1
ATOM 1153 O O . GLU A 1 137 ? 20.045 12.392 -24.666 1.00 95.19 137 GLU A O 1
ATOM 1158 N N . GLN A 1 138 ? 20.028 12.400 -22.431 1.00 95.62 138 GLN A N 1
ATOM 1159 C CA . GLN A 1 138 ? 21.340 11.757 -22.312 1.00 95.62 138 GLN A CA 1
ATOM 1160 C C . GLN A 1 138 ? 21.393 10.366 -22.959 1.00 95.62 138 GLN A C 1
ATOM 1162 O O . GLN A 1 138 ? 22.427 9.976 -23.494 1.00 95.62 138 GLN A O 1
ATOM 1167 N N . PHE A 1 139 ? 20.291 9.615 -22.942 1.00 95.62 139 PHE A N 1
ATOM 1168 C CA . PHE A 1 139 ? 20.212 8.296 -23.569 1.00 95.62 139 PHE A CA 1
ATOM 1169 C C . PHE A 1 139 ? 20.312 8.340 -25.092 1.00 95.62 139 PHE A C 1
ATOM 1171 O O . PHE A 1 139 ? 20.904 7.431 -25.678 1.00 95.62 139 PHE A O 1
ATOM 1178 N N . VAL A 1 140 ? 19.738 9.380 -25.707 1.00 94.31 140 VAL A N 1
ATOM 1179 C CA . VAL A 1 140 ? 19.844 9.626 -27.150 1.00 94.31 140 VAL A CA 1
ATOM 1180 C C . VAL A 1 140 ? 21.300 9.884 -27.534 1.00 94.31 140 VAL A C 1
ATOM 1182 O O . VAL A 1 140 ? 21.757 9.353 -28.539 1.00 94.31 140 VAL A O 1
ATOM 1185 N N . HIS A 1 141 ? 22.043 10.631 -26.711 1.00 93.88 141 HIS A N 1
ATOM 1186 C CA . HIS A 1 141 ? 23.471 10.872 -26.937 1.00 93.88 141 HIS A CA 1
ATOM 1187 C C . HIS A 1 141 ? 24.327 9.617 -26.728 1.00 93.88 141 HIS A C 1
ATOM 1189 O O . HIS A 1 141 ? 25.186 9.312 -27.550 1.00 93.88 141 HIS A O 1
ATOM 1195 N N . ASN A 1 142 ? 24.113 8.891 -25.628 1.00 94.25 142 ASN A N 1
ATOM 1196 C CA . ASN A 1 142 ? 24.869 7.684 -25.314 1.00 94.25 142 ASN A CA 1
ATOM 1197 C C . ASN A 1 142 ? 24.022 6.697 -24.495 1.00 94.25 142 ASN A C 1
ATOM 1199 O O . ASN A 1 142 ? 23.777 6.893 -23.306 1.00 94.25 142 ASN A O 1
ATOM 1203 N N . SER A 1 143 ? 23.621 5.577 -25.102 1.00 95.00 143 SER A N 1
ATOM 1204 C CA . SER A 1 143 ? 22.829 4.527 -24.436 1.00 95.00 143 SER A CA 1
ATOM 1205 C C . SER A 1 143 ? 23.635 3.636 -23.469 1.00 95.00 143 SER A C 1
ATOM 1207 O O . SER A 1 143 ? 23.050 2.870 -22.686 1.00 95.00 143 SER A O 1
ATOM 1209 N N . TYR A 1 144 ? 24.968 3.729 -23.495 1.00 96.88 144 TYR A N 1
ATOM 1210 C CA . TYR A 1 144 ? 25.906 2.983 -22.650 1.00 96.88 144 TYR A CA 1
ATOM 1211 C C . TYR A 1 144 ? 26.891 3.932 -21.943 1.00 96.88 144 TYR A C 1
ATOM 1213 O O . TYR A 1 144 ? 28.099 3.832 -22.151 1.00 96.88 144 TYR A O 1
ATOM 1221 N N . PRO A 1 145 ? 26.405 4.830 -21.064 1.00 94.88 145 PRO A N 1
ATOM 1222 C CA . PRO A 1 145 ? 27.280 5.763 -20.371 1.00 94.88 145 PRO A CA 1
ATOM 1223 C C . PRO A 1 145 ? 28.243 5.030 -19.433 1.00 94.88 145 PRO A C 1
ATOM 1225 O O . PRO A 1 145 ? 27.879 4.069 -18.736 1.00 94.88 145 PRO A O 1
ATOM 1228 N N . SER A 1 146 ? 29.469 5.532 -19.385 1.00 96.31 146 SER A N 1
ATOM 1229 C CA . SER A 1 146 ? 30.525 5.165 -18.451 1.00 96.31 146 SER A CA 1
ATOM 1230 C C . SER A 1 146 ? 30.146 5.487 -17.000 1.00 96.31 146 SER A C 1
ATOM 1232 O O . SER A 1 146 ? 29.170 6.180 -16.700 1.00 96.31 146 SER A O 1
ATOM 1234 N N . ILE A 1 147 ? 30.934 4.978 -16.050 1.00 95.38 147 ILE A N 1
ATOM 1235 C CA . ILE A 1 147 ? 30.735 5.258 -14.618 1.00 95.38 147 ILE A CA 1
ATOM 1236 C C . ILE A 1 147 ? 30.872 6.763 -14.329 1.00 95.38 147 ILE A C 1
ATOM 1238 O O . ILE A 1 147 ? 30.122 7.291 -13.507 1.00 95.38 147 ILE A O 1
ATOM 1242 N N . VAL A 1 148 ? 31.789 7.455 -15.015 1.00 96.38 148 VAL A N 1
ATOM 1243 C CA . VAL A 1 148 ? 32.022 8.902 -14.860 1.00 96.38 148 VAL A CA 1
ATOM 1244 C C . VAL A 1 148 ? 30.821 9.703 -15.361 1.00 96.38 148 VAL A C 1
ATOM 1246 O O . VAL A 1 148 ? 30.301 10.546 -14.631 1.00 96.38 148 VAL A O 1
ATOM 1249 N N . GLU A 1 149 ? 30.303 9.381 -16.547 1.00 96.31 149 GLU A N 1
ATOM 1250 C CA . GLU A 1 149 ? 29.094 10.013 -17.089 1.00 96.31 149 GLU A CA 1
ATOM 1251 C C . GLU A 1 149 ? 27.882 9.780 -16.175 1.00 96.31 149 GLU A C 1
ATOM 1253 O O . GLU A 1 149 ? 27.154 10.717 -15.852 1.00 96.31 149 GLU A O 1
ATOM 1258 N N . LYS A 1 150 ? 27.697 8.557 -15.657 1.00 96.62 150 LYS A N 1
ATOM 1259 C CA . LYS A 1 150 ? 26.620 8.263 -14.693 1.00 96.62 150 LYS A CA 1
ATOM 1260 C C . LYS A 1 150 ? 26.759 9.062 -13.397 1.00 96.62 150 LYS A C 1
ATOM 1262 O O . LYS A 1 150 ? 25.745 9.504 -12.862 1.00 96.62 150 LYS A O 1
ATOM 1267 N N . LYS A 1 151 ? 27.983 9.252 -12.887 1.00 96.88 151 LYS A N 1
ATOM 1268 C CA . LYS A 1 151 ? 28.257 10.112 -11.720 1.00 96.88 151 LYS A CA 1
ATOM 1269 C C . LYS A 1 151 ? 27.862 11.563 -11.995 1.00 96.88 151 LYS A C 1
ATOM 1271 O O . LYS A 1 151 ? 27.218 12.185 -11.153 1.00 96.88 151 LYS A O 1
ATOM 1276 N N . PHE A 1 152 ? 28.193 12.079 -13.176 1.00 96.38 152 PHE A N 1
ATOM 1277 C CA . PHE A 1 152 ? 27.808 13.427 -13.587 1.00 96.38 152 PHE A CA 1
ATOM 1278 C C . PHE A 1 152 ? 26.283 13.579 -13.698 1.00 96.38 152 PHE A C 1
ATOM 1280 O O . PHE A 1 152 ? 25.707 14.502 -13.119 1.00 96.38 152 PHE A O 1
ATOM 1287 N N . MET A 1 153 ? 25.610 12.629 -14.354 1.00 95.88 153 MET A N 1
ATOM 1288 C CA . MET A 1 153 ? 24.149 12.620 -14.483 1.00 95.88 153 MET A CA 1
ATOM 1289 C C . MET A 1 153 ? 23.450 12.523 -13.125 1.00 95.88 153 MET A C 1
ATOM 1291 O O . MET A 1 153 ? 22.454 13.208 -12.902 1.00 95.88 153 MET A O 1
ATOM 1295 N N . ALA A 1 154 ? 23.970 11.705 -12.206 1.00 95.00 154 ALA A N 1
ATOM 1296 C CA . ALA A 1 154 ? 23.475 11.586 -10.836 1.00 95.00 154 ALA A CA 1
ATOM 1297 C C . ALA A 1 154 ? 23.519 12.943 -10.114 1.00 95.00 154 ALA A C 1
ATOM 1299 O O . ALA A 1 154 ? 22.490 13.419 -9.636 1.00 95.00 154 ALA A O 1
ATOM 1300 N N . LYS A 1 155 ? 24.673 13.626 -10.152 1.00 94.06 155 LYS A N 1
ATOM 1301 C CA . LYS A 1 155 ? 24.844 14.964 -9.564 1.00 94.06 155 LYS A CA 1
ATOM 1302 C C . LYS A 1 155 ? 23.879 15.994 -10.163 1.00 94.06 155 LYS A C 1
ATOM 1304 O O . LYS A 1 155 ? 23.266 16.745 -9.416 1.00 94.06 155 LYS A O 1
ATOM 1309 N N . LYS A 1 156 ? 23.725 16.026 -11.492 1.00 93.06 156 LYS A N 1
ATOM 1310 C CA . LYS A 1 156 ? 22.881 17.019 -12.185 1.00 93.06 156 LYS A CA 1
ATOM 1311 C C . LYS A 1 156 ? 21.378 16.771 -12.016 1.00 93.06 156 LYS A C 1
ATOM 1313 O O . LYS A 1 156 ? 20.607 17.721 -11.978 1.00 93.06 156 LYS A O 1
ATOM 1318 N N . SER A 1 157 ? 20.960 15.509 -11.916 1.00 91.06 157 SER A N 1
ATOM 1319 C CA . SER A 1 157 ? 19.543 15.125 -11.806 1.00 91.06 157 SER A CA 1
ATOM 1320 C C . SER A 1 157 ? 19.036 14.958 -10.370 1.00 91.06 157 SER A C 1
ATOM 1322 O O . SER A 1 157 ? 17.849 14.685 -10.189 1.00 91.06 157 SER A O 1
ATOM 1324 N N . GLY A 1 158 ? 19.917 15.067 -9.368 1.00 89.50 158 GLY A N 1
ATOM 1325 C CA . GLY A 1 158 ? 19.601 14.795 -7.961 1.00 89.50 158 GLY A CA 1
ATOM 1326 C C . GLY A 1 158 ? 19.339 13.315 -7.652 1.00 89.50 158 GLY A C 1
ATOM 1327 O O . GLY A 1 158 ? 18.792 12.991 -6.602 1.00 89.50 158 GLY A O 1
ATOM 1328 N N . LEU A 1 159 ? 19.692 12.408 -8.567 1.00 90.62 159 LEU A N 1
ATOM 1329 C CA . LEU A 1 159 ? 19.517 10.965 -8.403 1.00 90.62 159 LEU A CA 1
ATOM 1330 C C . LEU A 1 159 ? 20.790 10.312 -7.868 1.00 90.62 159 LEU A C 1
ATOM 1332 O O . LEU A 1 159 ? 21.899 10.800 -8.064 1.00 90.62 159 LEU A O 1
ATOM 1336 N N . THR A 1 160 ? 20.655 9.135 -7.264 1.00 91.88 160 THR A N 1
ATOM 1337 C CA . THR A 1 160 ? 21.810 8.293 -6.942 1.00 91.88 160 THR A CA 1
ATOM 1338 C C . THR A 1 160 ? 22.375 7.640 -8.204 1.00 91.88 160 THR A C 1
ATOM 1340 O O . THR A 1 160 ? 21.659 7.348 -9.166 1.00 91.88 160 THR A O 1
ATOM 1343 N N . ILE A 1 161 ? 23.671 7.322 -8.192 1.00 94.25 161 ILE A N 1
ATOM 1344 C CA . ILE A 1 161 ? 24.336 6.610 -9.299 1.00 94.25 161 ILE A CA 1
ATOM 1345 C C . ILE A 1 161 ? 23.625 5.281 -9.600 1.00 94.25 161 ILE A C 1
ATOM 1347 O O . ILE A 1 161 ? 23.462 4.906 -10.762 1.00 94.25 161 ILE A O 1
ATOM 1351 N N . THR A 1 162 ? 23.144 4.587 -8.563 1.00 94.00 162 THR A N 1
ATOM 1352 C CA . THR A 1 162 ? 22.368 3.349 -8.695 1.00 94.00 162 THR A CA 1
ATOM 1353 C C . THR A 1 162 ? 21.047 3.583 -9.428 1.00 94.00 162 THR A C 1
ATOM 1355 O O . THR A 1 162 ? 20.696 2.796 -10.309 1.00 94.00 162 THR A O 1
ATOM 1358 N N . GLN A 1 163 ? 20.326 4.669 -9.126 1.00 92.00 163 GLN A N 1
ATOM 1359 C CA . GLN A 1 163 ? 19.096 5.040 -9.835 1.00 92.00 163 GLN A CA 1
ATOM 1360 C C . GLN A 1 163 ? 19.367 5.331 -11.316 1.00 92.00 163 GLN A C 1
ATOM 1362 O O . GLN A 1 163 ? 18.661 4.792 -12.168 1.00 92.00 163 GLN A O 1
ATOM 1367 N N . VAL A 1 164 ? 20.418 6.096 -11.632 1.00 94.44 164 VAL A N 1
ATOM 1368 C CA . VAL A 1 164 ? 20.825 6.379 -13.021 1.00 94.44 164 VAL A CA 1
ATOM 1369 C C . VAL A 1 164 ? 21.206 5.087 -13.748 1.00 94.44 164 VAL A C 1
ATOM 1371 O O . VAL A 1 164 ? 20.673 4.788 -14.815 1.00 94.44 164 VAL A O 1
ATOM 1374 N N . SER A 1 165 ? 22.070 4.260 -13.154 1.00 95.69 165 SER A N 1
ATOM 1375 C CA . SER A 1 165 ? 22.496 2.983 -13.740 1.00 95.69 165 SER A CA 1
ATOM 1376 C C . SER A 1 165 ? 21.306 2.061 -14.032 1.00 95.69 165 SER A C 1
ATOM 1378 O O . SER A 1 165 ? 21.197 1.491 -15.123 1.00 95.69 165 SER A O 1
ATOM 1380 N N . ASN A 1 166 ? 20.365 1.967 -13.087 1.00 94.62 166 ASN A N 1
ATOM 1381 C CA . ASN A 1 166 ? 19.140 1.193 -13.256 1.00 94.62 166 ASN A CA 1
ATOM 1382 C C . ASN A 1 166 ? 18.223 1.776 -14.335 1.00 94.62 166 ASN A C 1
ATOM 1384 O O . ASN A 1 166 ? 17.637 1.004 -15.091 1.00 94.62 166 ASN A O 1
ATOM 1388 N N . TRP A 1 167 ? 18.118 3.101 -14.453 1.00 94.75 167 TRP A N 1
ATOM 1389 C CA . TRP A 1 167 ? 17.323 3.741 -15.499 1.00 94.75 167 TRP A CA 1
ATOM 1390 C C . TRP A 1 167 ? 17.829 3.352 -16.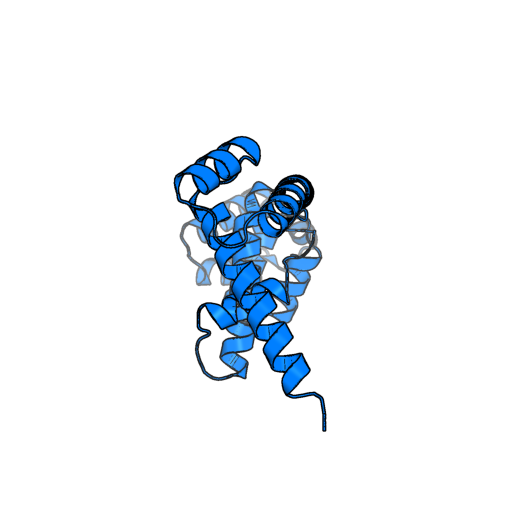895 1.00 94.75 167 TRP A C 1
ATOM 1392 O O . TRP A 1 167 ? 17.040 2.878 -17.713 1.00 94.75 167 TRP A O 1
ATOM 1402 N N . PHE A 1 168 ? 19.143 3.434 -17.138 1.00 96.50 168 PHE A N 1
ATOM 1403 C CA . PHE A 1 168 ? 19.749 3.062 -18.425 1.00 96.50 168 PHE A CA 1
ATOM 1404 C C . PHE A 1 168 ? 19.574 1.574 -18.734 1.00 96.50 168 PHE A C 1
ATOM 1406 O O . PHE A 1 168 ? 19.175 1.208 -19.840 1.00 96.50 168 PHE A O 1
ATOM 1413 N N . LYS A 1 169 ? 19.816 0.704 -17.744 1.00 95.06 169 LYS A N 1
ATOM 1414 C CA . LYS A 1 169 ? 19.587 -0.744 -17.871 1.00 95.06 169 LYS A CA 1
ATOM 1415 C C . LYS A 1 169 ? 18.137 -1.043 -18.266 1.00 95.06 169 LYS A C 1
ATOM 1417 O O . LYS A 1 169 ? 17.900 -1.761 -19.234 1.00 95.06 169 LYS A O 1
ATOM 1422 N N . ASN A 1 170 ? 17.176 -0.454 -17.556 1.00 93.81 170 ASN A N 1
ATOM 1423 C CA . ASN A 1 170 ? 15.752 -0.670 -17.798 1.00 93.81 170 ASN A CA 1
ATOM 1424 C C . ASN A 1 170 ? 15.289 -0.061 -19.131 1.00 93.81 170 ASN A C 1
ATOM 1426 O O . ASN A 1 170 ? 14.407 -0.618 -19.781 1.00 93.81 170 ASN A O 1
ATOM 1430 N N . ARG A 1 171 ? 15.858 1.072 -19.566 1.00 94.06 171 ARG A N 1
ATOM 1431 C CA . ARG A 1 171 ? 15.558 1.669 -20.875 1.00 94.06 171 ARG A CA 1
ATOM 1432 C C . ARG A 1 171 ? 16.007 0.752 -22.015 1.00 94.06 171 ARG A C 1
ATOM 1434 O O . ARG A 1 171 ? 15.161 0.386 -22.821 1.00 94.06 171 ARG A O 1
ATOM 1441 N N . ARG A 1 172 ? 17.253 0.264 -22.003 1.00 95.12 172 ARG A N 1
ATOM 1442 C CA . ARG A 1 172 ? 17.742 -0.690 -23.019 1.00 95.12 172 ARG A CA 1
ATOM 1443 C C . ARG A 1 172 ? 16.944 -1.993 -23.052 1.00 95.12 172 ARG A C 1
ATOM 1445 O O . ARG A 1 172 ? 16.677 -2.521 -24.126 1.00 95.12 172 ARG A O 1
ATOM 1452 N N . GLN A 1 173 ? 16.550 -2.515 -21.885 1.00 92.12 173 GLN A N 1
ATOM 1453 C CA . GLN A 1 173 ? 15.686 -3.698 -21.819 1.00 92.12 173 GLN A CA 1
ATOM 1454 C C . GLN A 1 173 ? 14.333 -3.450 -22.494 1.00 92.12 173 GLN A C 1
ATOM 1456 O O . GLN A 1 173 ? 13.887 -4.298 -23.262 1.00 92.12 173 GLN A O 1
ATOM 1461 N N . ARG A 1 174 ? 13.707 -2.286 -22.259 1.00 88.81 174 ARG A N 1
ATOM 1462 C CA . ARG A 1 174 ? 12.457 -1.909 -22.937 1.00 88.81 174 ARG A CA 1
ATOM 1463 C C . ARG A 1 174 ? 12.642 -1.820 -24.450 1.00 88.81 174 ARG A C 1
ATOM 1465 O O . ARG A 1 174 ? 11.855 -2.423 -25.173 1.00 88.81 174 ARG A O 1
ATOM 1472 N N . ASP A 1 175 ? 13.700 -1.170 -24.923 1.00 88.88 175 ASP A N 1
ATOM 1473 C CA . ASP A 1 175 ? 13.944 -1.009 -26.361 1.00 88.88 175 ASP A CA 1
ATOM 1474 C C . ASP A 1 175 ? 14.194 -2.365 -27.050 1.00 88.88 175 ASP A C 1
ATOM 1476 O O . ASP A 1 175 ? 13.611 -2.636 -28.098 1.00 88.88 175 ASP A O 1
ATOM 1480 N N . LYS A 1 176 ? 14.937 -3.280 -26.402 1.00 88.50 176 LYS A N 1
ATOM 1481 C CA . LYS A 1 176 ? 15.119 -4.667 -26.873 1.00 88.50 176 LYS A CA 1
ATOM 1482 C C . LYS A 1 176 ? 13.808 -5.461 -26.902 1.00 88.50 176 LYS A C 1
ATOM 1484 O O . LYS A 1 176 ? 13.583 -6.259 -27.806 1.00 88.50 176 LYS A O 1
ATOM 1489 N N . THR A 1 177 ? 12.932 -5.287 -25.910 1.00 84.12 177 THR A N 1
ATOM 1490 C CA . THR A 1 177 ? 11.621 -5.957 -25.936 1.00 84.12 177 THR A CA 1
ATOM 1491 C C . THR A 1 177 ? 10.740 -5.412 -27.058 1.00 84.12 177 THR A C 1
ATOM 1493 O O . THR A 1 177 ? 10.108 -6.197 -27.756 1.00 84.12 177 THR A O 1
ATOM 1496 N N . LEU A 1 178 ? 10.743 -4.094 -27.284 1.00 81.38 178 LEU A N 1
ATOM 1497 C CA . LEU A 1 178 ? 9.974 -3.450 -28.350 1.00 81.38 178 LEU A CA 1
ATOM 1498 C C . LEU A 1 178 ? 10.448 -3.877 -29.745 1.00 81.38 178 LEU A C 1
ATOM 1500 O O . LEU A 1 178 ? 9.606 -4.128 -30.605 1.00 81.38 178 LEU A O 1
ATOM 1504 N N . SER A 1 179 ? 11.760 -4.014 -29.971 1.00 79.81 179 SER A N 1
ATOM 1505 C CA . SER A 1 179 ? 12.276 -4.541 -31.240 1.00 79.81 179 SER A CA 1
ATOM 1506 C C . SER A 1 179 ? 11.849 -5.995 -31.466 1.00 79.81 179 SER A C 1
ATOM 1508 O O . SER A 1 179 ? 11.372 -6.319 -32.548 1.00 79.81 179 SER A O 1
ATOM 1510 N N . ASN A 1 180 ? 11.915 -6.845 -30.436 1.00 75.94 180 ASN A N 1
ATOM 1511 C CA . ASN A 1 180 ? 11.492 -8.249 -30.521 1.00 75.94 180 ASN A CA 1
ATOM 1512 C C . ASN A 1 180 ? 9.983 -8.434 -30.764 1.00 75.94 180 ASN A C 1
ATOM 1514 O O . ASN A 1 180 ? 9.579 -9.423 -31.370 1.00 75.94 180 ASN A O 1
ATOM 1518 N N . PHE A 1 181 ? 9.130 -7.530 -30.270 1.00 71.31 181 PHE A N 1
ATOM 1519 C CA . PHE A 1 181 ? 7.696 -7.573 -30.580 1.00 71.31 181 PHE A CA 1
ATOM 1520 C C . PHE A 1 181 ? 7.420 -7.151 -32.025 1.00 71.31 181 PHE A C 1
ATOM 1522 O O . PHE A 1 181 ? 6.616 -7.795 -32.693 1.00 71.31 181 PHE A O 1
ATOM 1529 N N . LYS A 1 182 ? 8.120 -6.128 -32.536 1.00 69.88 182 LYS A N 1
ATOM 1530 C CA . LYS A 1 182 ? 7.993 -5.701 -33.939 1.00 69.88 182 LYS A CA 1
ATOM 1531 C C . LYS A 1 182 ? 8.407 -6.793 -34.926 1.00 69.88 182 LYS A C 1
ATOM 1533 O O . LYS A 1 182 ? 7.769 -6.924 -35.959 1.00 69.88 182 LYS A O 1
ATOM 1538 N N . THR A 1 183 ? 9.422 -7.596 -34.604 1.00 69.69 183 THR A N 1
ATOM 1539 C CA . THR A 1 183 ? 9.832 -8.712 -35.472 1.00 69.69 183 THR A CA 1
ATOM 1540 C C . THR A 1 183 ? 8.878 -9.906 -35.431 1.00 69.69 183 THR A C 1
ATOM 1542 O O . THR A 1 183 ? 8.851 -10.673 -36.384 1.00 69.69 183 THR A O 1
ATOM 1545 N N . ARG A 1 184 ? 8.091 -10.079 -34.358 1.00 59.88 184 ARG A N 1
ATOM 1546 C CA . ARG A 1 184 ? 7.122 -11.185 -34.215 1.00 59.88 184 ARG A CA 1
ATOM 1547 C C . ARG A 1 184 ? 5.698 -10.845 -34.655 1.00 59.88 184 ARG A C 1
ATOM 1549 O O . ARG A 1 184 ? 4.933 -11.759 -34.913 1.00 59.88 184 ARG A O 1
ATOM 1556 N N . GLY A 1 185 ? 5.337 -9.563 -34.705 1.00 49.50 185 GLY A N 1
ATOM 1557 C CA . GLY A 1 185 ? 4.007 -9.094 -35.114 1.00 49.50 185 GLY A CA 1
ATOM 1558 C C . GLY A 1 185 ? 3.825 -8.913 -36.623 1.00 49.50 185 GLY A C 1
ATOM 1559 O O . GLY A 1 185 ? 2.859 -8.281 -37.030 1.00 49.50 185 GLY A O 1
ATOM 1560 N N . CYS A 1 186 ? 4.755 -9.412 -37.437 1.00 38.84 186 CYS A N 1
ATOM 1561 C CA . CYS A 1 186 ? 4.643 -9.417 -38.890 1.00 38.84 186 CYS A CA 1
ATOM 1562 C C . CYS A 1 186 ? 4.499 -10.874 -39.346 1.00 38.84 186 CYS A C 1
ATOM 1564 O O . CYS A 1 186 ? 5.499 -11.487 -39.699 1.00 38.84 186 CYS A O 1
ATOM 1566 N N . HIS A 1 187 ? 3.297 -11.435 -39.187 1.00 38.19 187 HIS A N 1
ATOM 1567 C CA . HIS A 1 187 ? 2.693 -12.506 -39.993 1.00 38.19 187 HIS A CA 1
ATOM 1568 C C . HIS A 1 187 ? 1.263 -12.756 -39.512 1.00 38.19 187 HIS A C 1
ATOM 1570 O O . HIS A 1 187 ? 1.081 -12.970 -38.292 1.00 38.19 187 HIS A O 1
#

Foldseek 3Di:
DQPPDDPVRLLVVLVVCVVVVVLVVLVVSCVSNVPDPVLLLPQSSLVSVLVNCLVVLVLVVNLVSQQPHQHDQVCLVVSQVSNLSSQQVVVCVVVVHHDDPVRSVVSCVVDPGHCSSDVPPVVVVVLVVVLVVLLVVVCVVPLDDDLVVLVVSCVVSVHDSVVSVVVSVVVVVVVVVVVVVVVVPPD

pLDDT: mean 88.61, std 12.49, range [38.19, 98.12]

Radius of gyration: 23.76 Å; chains: 1; bounding box: 56×38×71 Å

Organism: Schistosoma mansoni (NCBI:txid6183)